Protein AF-E9HW90-F1 (afdb_monomer)

Organism: Daphnia pulex (NCBI:txid6669)

pLDDT: mean 83.46, std 19.5, range [38.09, 98.19]

Structure (mmCIF, N/CA/C/O backbone):
data_AF-E9HW90-F1
#
_entry.id   AF-E9HW90-F1
#
loop_
_atom_site.group_PDB
_atom_site.id
_atom_site.type_symbol
_atom_site.label_atom_id
_atom_site.label_alt_id
_atom_site.label_comp_id
_atom_site.label_asym_id
_atom_site.label_entity_id
_atom_site.label_seq_id
_atom_site.pdbx_PDB_ins_code
_atom_site.Cartn_x
_atom_site.Cartn_y
_atom_site.Cartn_z
_atom_site.occupancy
_atom_site.B_iso_or_equiv
_atom_site.auth_seq_id
_atom_site.auth_comp_id
_atom_site.auth_asym_id
_atom_site.auth_atom_id
_atom_site.pdbx_PDB_model_num
ATOM 1 N N . MET A 1 1 ? -79.946 -4.216 -21.971 1.00 40.22 1 MET A N 1
ATOM 2 C CA . MET A 1 1 ? -79.114 -5.153 -22.753 1.00 40.22 1 MET A CA 1
ATOM 3 C C . MET A 1 1 ? -77.669 -4.888 -22.388 1.00 40.22 1 MET A C 1
ATOM 5 O O . MET A 1 1 ? -77.290 -3.729 -22.308 1.00 40.22 1 MET A O 1
ATOM 9 N N . ALA A 1 2 ? -76.937 -5.941 -22.036 1.00 45.62 2 ALA A N 1
ATOM 10 C CA . ALA A 1 2 ? -75.602 -5.866 -21.460 1.00 45.62 2 ALA A CA 1
ATOM 11 C C . ALA A 1 2 ? -74.568 -5.352 -22.473 1.00 45.62 2 ALA A C 1
ATOM 13 O O . ALA A 1 2 ? -74.382 -5.968 -23.520 1.00 45.62 2 ALA A O 1
ATOM 14 N N . THR A 1 3 ? -73.860 -4.273 -22.138 1.00 44.97 3 THR A N 1
ATOM 15 C CA . THR A 1 3 ? -72.583 -3.924 -22.768 1.00 44.97 3 THR A CA 1
ATOM 16 C C . THR A 1 3 ? -71.461 -4.312 -21.817 1.00 44.97 3 THR A C 1
ATOM 18 O O . THR A 1 3 ? -71.304 -3.765 -20.728 1.00 44.97 3 THR A O 1
ATOM 21 N N . ARG A 1 4 ? -70.751 -5.348 -22.244 1.00 48.53 4 ARG A N 1
ATOM 22 C CA . ARG A 1 4 ? -69.616 -6.012 -21.617 1.00 48.53 4 ARG A CA 1
ATOM 23 C C . ARG A 1 4 ? -68.376 -5.155 -21.896 1.00 48.53 4 ARG A C 1
ATOM 25 O O . ARG A 1 4 ? -67.938 -5.119 -23.039 1.00 48.53 4 ARG A O 1
ATOM 32 N N . PHE A 1 5 ? -67.846 -4.461 -20.893 1.00 48.28 5 PHE A N 1
ATOM 33 C CA . PHE A 1 5 ? -66.501 -3.884 -20.974 1.00 48.28 5 PHE A CA 1
ATOM 34 C C . PHE A 1 5 ? -65.511 -4.913 -20.412 1.00 48.28 5 PHE A C 1
ATOM 36 O O . PHE A 1 5 ? -65.728 -5.389 -19.294 1.00 48.28 5 PHE A O 1
ATOM 43 N N . PRO A 1 6 ? -64.493 -5.338 -21.177 1.00 51.53 6 PRO A N 1
ATOM 44 C CA . PRO A 1 6 ? -63.455 -6.212 -20.654 1.00 51.53 6 PRO A CA 1
ATOM 45 C C . PRO A 1 6 ? -62.558 -5.415 -19.698 1.00 51.53 6 PRO A C 1
ATOM 47 O O . PRO A 1 6 ? -62.218 -4.270 -19.984 1.00 51.53 6 PRO A O 1
ATOM 50 N N . LEU A 1 7 ? -62.203 -6.022 -18.559 1.00 46.31 7 LEU A N 1
ATOM 51 C CA . LEU A 1 7 ? -61.065 -5.578 -17.757 1.00 46.31 7 LEU A CA 1
ATOM 52 C C . LEU A 1 7 ? -59.825 -5.690 -18.648 1.00 46.31 7 LEU A C 1
ATOM 54 O O . LEU A 1 7 ? -59.363 -6.800 -18.912 1.00 46.31 7 LEU A O 1
ATOM 58 N N . GLU A 1 8 ? -59.316 -4.560 -19.125 1.00 49.09 8 GLU A N 1
ATOM 59 C CA . GLU A 1 8 ? -57.940 -4.495 -19.596 1.00 49.09 8 GLU A CA 1
ATOM 60 C C . GLU A 1 8 ? -57.050 -4.739 -18.380 1.00 49.09 8 GLU A C 1
ATOM 62 O O . GLU A 1 8 ? -57.109 -4.028 -17.374 1.00 49.09 8 GLU A O 1
ATOM 67 N N . MET A 1 9 ? -56.313 -5.845 -18.448 1.00 43.44 9 MET A N 1
ATOM 68 C CA . MET A 1 9 ? -55.229 -6.140 -17.535 1.00 43.44 9 MET A CA 1
ATOM 69 C C . MET A 1 9 ? -54.223 -5.007 -17.700 1.00 43.44 9 MET A C 1
ATOM 71 O O . MET A 1 9 ? -53.669 -4.833 -18.782 1.00 43.44 9 MET A O 1
ATOM 75 N N . ILE A 1 10 ? -54.032 -4.214 -16.649 1.00 47.38 10 ILE A N 1
ATOM 76 C CA . ILE A 1 10 ? -52.838 -3.388 -16.530 1.00 47.38 10 ILE A CA 1
ATOM 77 C C . ILE A 1 10 ? -51.709 -4.407 -16.390 1.00 47.38 10 ILE A C 1
ATOM 79 O O . ILE A 1 10 ? -51.533 -5.000 -15.326 1.00 47.38 10 ILE A O 1
ATOM 83 N N . GLU A 1 11 ? -51.050 -4.715 -17.505 1.00 48.12 11 GLU A N 1
ATOM 84 C CA . GLU A 1 11 ? -49.712 -5.287 -17.484 1.00 48.12 11 GLU A CA 1
ATOM 85 C C . GLU A 1 11 ? -48.845 -4.239 -16.790 1.00 48.12 11 GLU A C 1
ATOM 87 O O . GLU A 1 11 ? -48.476 -3.218 -17.364 1.00 48.12 11 GLU A O 1
ATOM 92 N N . GLU A 1 12 ? -48.653 -4.441 -15.490 1.00 53.06 12 GLU A N 1
ATOM 93 C CA . GLU A 1 12 ? -47.614 -3.795 -14.708 1.00 53.06 12 GLU A CA 1
ATOM 94 C C . GLU A 1 12 ? -46.299 -4.306 -15.311 1.00 53.06 12 GLU A C 1
ATOM 96 O O . GLU A 1 12 ? -45.823 -5.394 -14.979 1.00 53.06 12 GLU A O 1
ATOM 101 N N . GLU A 1 13 ? -45.798 -3.586 -16.322 1.00 55.47 13 GLU A N 1
ATOM 102 C CA . GLU A 1 13 ? -44.417 -3.721 -16.771 1.00 55.47 13 GLU A CA 1
ATOM 103 C C . GLU A 1 13 ? -43.550 -3.643 -15.510 1.00 55.47 13 GLU A C 1
ATOM 105 O O . GLU A 1 13 ? -43.701 -2.690 -14.738 1.00 55.47 13 GLU A O 1
ATOM 110 N N . PRO A 1 14 ? -42.694 -4.640 -15.231 1.00 49.34 14 PRO A N 1
ATOM 111 C CA . PRO A 1 14 ? -41.732 -4.475 -14.163 1.00 49.34 14 PRO A CA 1
ATOM 112 C C . PRO A 1 14 ? -40.878 -3.267 -14.546 1.00 49.34 14 PRO A C 1
ATOM 114 O O . PRO A 1 14 ? -40.243 -3.287 -15.598 1.00 49.34 14 PRO A O 1
ATOM 117 N N . GLU A 1 15 ? -40.902 -2.214 -13.724 1.00 52.66 15 GLU A N 1
ATOM 118 C CA . GLU A 1 15 ? -39.871 -1.180 -13.757 1.00 52.66 15 GLU A CA 1
ATOM 119 C C . GLU A 1 15 ? -38.540 -1.928 -13.669 1.00 52.66 15 GLU A C 1
ATOM 121 O O . GLU A 1 15 ? -38.190 -2.491 -12.629 1.00 52.66 15 GLU A O 1
ATOM 126 N N . GLU A 1 16 ? -37.856 -2.043 -14.807 1.00 49.72 16 GLU A N 1
ATOM 127 C CA . GLU A 1 16 ? -36.477 -2.482 -14.857 1.00 49.72 16 GLU A CA 1
ATOM 128 C C . GLU A 1 16 ? -35.719 -1.466 -14.003 1.00 49.72 16 GLU A C 1
ATOM 130 O O . GLU A 1 16 ? -35.494 -0.332 -14.423 1.00 49.72 16 GLU A O 1
ATOM 135 N N . GLU A 1 17 ? -35.417 -1.837 -12.756 1.00 51.38 17 GLU A N 1
ATOM 136 C CA . GLU A 1 17 ? -34.398 -1.168 -11.960 1.00 51.38 17 GLU A CA 1
ATOM 137 C C . GLU A 1 17 ? -33.127 -1.194 -12.818 1.00 51.38 17 GLU A C 1
ATOM 139 O O . GLU A 1 17 ? -32.424 -2.206 -12.873 1.00 51.38 17 GLU A O 1
ATOM 144 N N . GLU A 1 18 ? -32.879 -0.106 -13.556 1.00 48.72 18 GLU A N 1
ATOM 145 C CA . GLU A 1 18 ? -31.586 0.201 -14.150 1.00 48.72 18 GLU A CA 1
ATOM 146 C C . GLU A 1 18 ? -30.579 0.120 -13.003 1.00 48.72 18 GLU A C 1
ATOM 148 O O . GLU A 1 18 ? -30.460 1.022 -12.172 1.00 48.72 18 GLU A O 1
ATOM 153 N N . LEU A 1 19 ? -29.894 -1.018 -12.912 1.00 50.44 19 LEU A N 1
ATOM 154 C CA . LEU A 1 19 ? -28.666 -1.143 -12.153 1.00 50.44 19 LEU A CA 1
ATOM 155 C C . LEU A 1 19 ? -27.718 -0.102 -12.751 1.00 50.44 19 LEU A C 1
ATOM 157 O O . LEU A 1 19 ? -27.145 -0.346 -13.810 1.00 50.44 19 LEU A O 1
ATOM 161 N N . GLU A 1 20 ? -27.609 1.065 -12.108 1.00 54.31 20 GLU A N 1
ATOM 162 C CA . GLU A 1 20 ? -26.537 2.031 -12.345 1.00 54.31 20 GLU A CA 1
ATOM 163 C C . GLU A 1 20 ? -25.223 1.245 -12.254 1.00 54.31 20 GLU A C 1
ATOM 165 O O . GLU A 1 20 ? -24.757 0.890 -11.170 1.00 54.31 20 GLU A O 1
ATOM 170 N N . GLU A 1 21 ? -24.662 0.874 -13.406 1.00 55.34 21 GLU A N 1
ATOM 171 C CA . GLU A 1 21 ? -23.307 0.353 -13.473 1.00 55.34 21 GLU A CA 1
ATOM 172 C C . GLU A 1 21 ? -22.412 1.471 -12.935 1.00 55.34 21 GLU A C 1
ATOM 174 O O . GLU A 1 21 ? -22.313 2.524 -13.564 1.00 55.34 21 GLU A O 1
ATOM 179 N N . ASP A 1 22 ? -21.826 1.275 -11.746 1.00 67.69 22 ASP A N 1
ATOM 180 C CA . ASP A 1 22 ? -20.910 2.229 -11.113 1.00 67.69 22 ASP A CA 1
ATOM 181 C C . ASP A 1 22 ? -19.813 2.615 -12.123 1.00 67.69 22 ASP A C 1
ATOM 183 O O . ASP A 1 22 ? -18.850 1.869 -12.340 1.00 67.69 22 ASP A O 1
ATOM 187 N N . GLU A 1 23 ? -19.970 3.771 -12.773 1.00 72.94 23 GLU A N 1
ATOM 188 C CA . GLU A 1 23 ? -19.007 4.261 -13.751 1.00 72.94 23 GLU A CA 1
ATOM 189 C C . GLU A 1 23 ? -17.654 4.420 -13.038 1.00 72.94 23 GLU A C 1
ATOM 191 O O . GLU A 1 23 ? -17.582 5.054 -11.975 1.00 72.94 23 GLU A O 1
ATOM 196 N N . PRO A 1 24 ? -16.565 3.828 -13.566 1.00 72.62 24 PRO A N 1
ATOM 197 C CA . PRO A 1 24 ? -15.292 3.826 -12.869 1.00 72.62 24 PRO A CA 1
ATOM 198 C C . PRO A 1 24 ? -14.816 5.261 -12.665 1.00 72.62 24 PRO A C 1
ATOM 200 O O . PRO A 1 24 ? -14.690 6.034 -13.618 1.00 72.62 24 PRO A O 1
ATOM 203 N N . GLU A 1 25 ? -14.526 5.621 -11.413 1.00 81.31 25 GLU A N 1
ATOM 204 C CA . GLU A 1 25 ? -14.091 6.975 -11.083 1.00 81.31 25 GLU A CA 1
ATOM 205 C C . GLU A 1 25 ? -12.862 7.352 -11.928 1.00 81.31 25 GLU A C 1
ATOM 207 O O . GLU A 1 25 ? -11.975 6.531 -12.132 1.00 81.31 25 GLU A O 1
ATOM 212 N N . GLU A 1 26 ? -12.745 8.604 -12.379 1.00 84.94 26 GLU A N 1
ATOM 213 C CA . GLU A 1 26 ? -11.694 9.050 -13.320 1.00 84.94 26 GLU A CA 1
ATOM 214 C C . GLU A 1 26 ? -10.263 8.610 -12.933 1.00 84.94 26 GLU A C 1
ATOM 216 O O . GLU A 1 26 ? -9.437 8.264 -13.783 1.00 84.94 26 GLU A O 1
ATOM 221 N N . TRP A 1 27 ? -9.956 8.565 -11.631 1.00 89.31 27 TRP A N 1
ATOM 222 C CA . TRP A 1 27 ? -8.647 8.125 -11.141 1.00 89.31 27 TRP A CA 1
ATOM 223 C C . TRP A 1 27 ? -8.363 6.637 -11.410 1.00 89.31 27 TRP A C 1
ATOM 225 O O . TRP A 1 27 ? -7.197 6.244 -11.398 1.00 89.31 27 TRP A O 1
ATOM 235 N N . GLN A 1 28 ? -9.397 5.824 -11.645 1.00 88.56 28 GLN A N 1
ATOM 236 C CA . GLN A 1 28 ? -9.337 4.394 -11.947 1.00 88.56 28 GLN A CA 1
ATOM 237 C C . GLN A 1 28 ? -9.004 4.103 -13.416 1.00 88.56 28 GLN A C 1
ATOM 239 O O . GLN A 1 28 ? -8.499 3.024 -13.735 1.00 88.56 28 GLN A O 1
ATOM 244 N N . THR A 1 29 ? -9.202 5.051 -14.325 1.00 90.88 29 THR A N 1
ATOM 245 C CA . THR A 1 29 ? -8.949 4.850 -15.762 1.00 90.88 29 THR A CA 1
ATOM 246 C C . THR A 1 29 ? -7.806 5.719 -16.271 1.00 90.88 29 THR A C 1
ATOM 248 O O 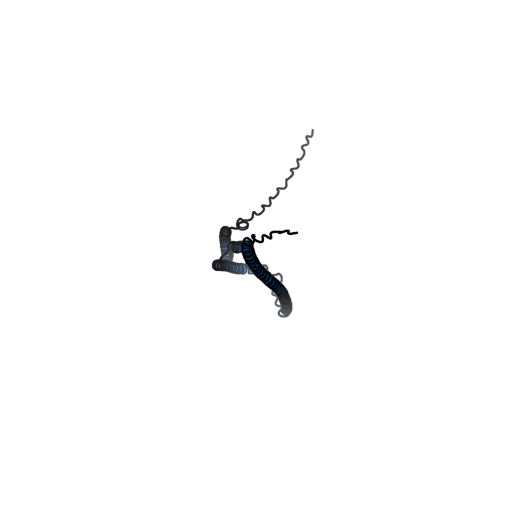. THR A 1 29 ? -7.077 5.314 -17.176 1.00 90.88 29 THR A O 1
ATOM 251 N N . THR A 1 30 ? -7.560 6.867 -15.637 1.00 91.38 30 THR A N 1
ATOM 252 C CA . THR A 1 30 ? -6.472 7.767 -16.024 1.00 91.38 30 THR A CA 1
ATOM 253 C C . THR A 1 30 ? -5.081 7.176 -15.767 1.00 91.38 30 THR A C 1
ATOM 255 O O . THR A 1 30 ? -4.833 6.502 -14.759 1.00 91.38 30 THR A O 1
ATOM 258 N N . ALA A 1 31 ? -4.151 7.469 -16.678 1.00 92.62 31 ALA A N 1
ATOM 259 C CA . ALA A 1 31 ? -2.724 7.183 -16.531 1.00 92.62 31 ALA A CA 1
ATOM 260 C C . ALA A 1 31 ? -1.930 8.390 -15.993 1.00 92.62 31 ALA A C 1
ATOM 262 O O . ALA A 1 31 ? -0.731 8.258 -15.755 1.00 92.62 31 ALA A O 1
ATOM 263 N N . ASP A 1 32 ? -2.569 9.554 -15.810 1.00 94.88 32 ASP A N 1
ATOM 264 C CA . ASP A 1 32 ? -1.913 10.774 -15.331 1.00 94.88 32 ASP A CA 1
ATOM 265 C C . ASP A 1 32 ? -1.720 10.747 -13.797 1.00 94.88 32 ASP A C 1
ATOM 267 O O . ASP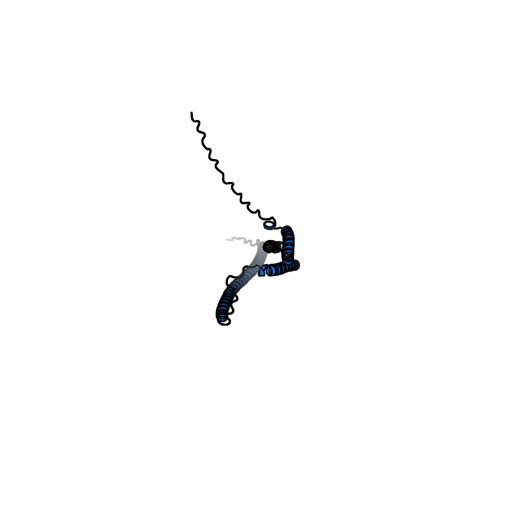 A 1 32 ? -2.698 10.826 -13.040 1.00 94.88 32 ASP A O 1
ATOM 271 N N . PRO A 1 33 ? -0.467 10.706 -13.296 1.00 94.69 33 PRO A N 1
ATOM 272 C CA . PRO A 1 33 ? -0.192 10.721 -11.863 1.00 94.69 33 PRO A CA 1
ATOM 273 C C . PRO A 1 33 ? -0.679 11.992 -11.153 1.00 94.69 33 PRO A C 1
ATOM 275 O O . PRO A 1 33 ? -0.941 11.948 -9.948 1.00 94.69 33 PRO A O 1
ATOM 278 N N . ALA A 1 34 ? -0.804 13.127 -11.853 1.00 94.44 34 ALA A N 1
ATOM 279 C CA . ALA A 1 34 ? -1.266 14.381 -11.261 1.00 94.44 34 ALA A CA 1
ATOM 280 C C . ALA A 1 34 ? -2.747 14.306 -10.859 1.00 94.44 34 ALA A C 1
ATOM 282 O O . ALA A 1 34 ? -3.096 14.702 -9.741 1.00 94.44 34 ALA A O 1
ATOM 283 N N . VAL A 1 35 ? -3.593 13.727 -11.718 1.00 95.12 35 VAL A N 1
ATOM 284 C CA . VAL A 1 35 ? -5.021 13.489 -11.441 1.00 95.12 35 VAL A CA 1
ATOM 285 C C . VAL A 1 35 ? -5.180 12.555 -10.240 1.00 95.12 35 VAL A C 1
ATOM 287 O O . VAL A 1 35 ? -5.899 12.869 -9.286 1.00 95.12 35 VAL A O 1
ATOM 290 N N . ILE A 1 36 ? -4.422 11.456 -10.213 1.00 96.62 36 ILE A N 1
ATOM 291 C CA . ILE A 1 36 ? -4.454 10.488 -9.106 1.00 96.62 36 ILE A CA 1
ATOM 292 C C . ILE A 1 36 ? -3.986 11.147 -7.802 1.00 96.62 36 ILE A C 1
ATOM 294 O O . ILE A 1 36 ? -4.617 10.983 -6.755 1.00 96.62 36 ILE A O 1
ATOM 298 N N . LYS A 1 37 ? -2.923 11.962 -7.843 1.00 95.75 37 LYS A N 1
ATOM 299 C CA . LYS A 1 37 ? -2.442 12.714 -6.673 1.00 95.75 37 LYS A CA 1
ATOM 300 C C . LYS A 1 37 ? -3.491 13.691 -6.153 1.00 95.75 37 LYS A C 1
ATOM 302 O O . LYS A 1 37 ? -3.665 13.797 -4.937 1.00 95.75 37 LYS A O 1
ATOM 307 N N . HIS A 1 38 ? -4.194 14.390 -7.042 1.00 96.50 38 HIS A N 1
ATOM 308 C CA . HIS A 1 38 ? -5.265 15.307 -6.664 1.00 96.50 38 HIS A CA 1
ATOM 309 C C . HIS A 1 38 ? -6.411 14.565 -5.964 1.00 96.50 38 HIS A C 1
ATOM 311 O O . HIS A 1 38 ? -6.798 14.936 -4.850 1.00 96.50 38 HIS A O 1
ATOM 317 N N . ARG A 1 39 ? -6.874 13.450 -6.543 1.00 96.31 39 ARG A N 1
ATOM 318 C CA . ARG A 1 39 ? -7.881 12.579 -5.920 1.00 96.31 39 ARG A CA 1
ATOM 319 C C . ARG A 1 39 ? -7.421 12.081 -4.550 1.00 96.31 39 ARG A C 1
ATOM 321 O O . ARG A 1 39 ? -8.165 12.196 -3.578 1.00 96.31 39 ARG A O 1
ATOM 328 N N . ARG A 1 40 ? -6.173 11.613 -4.438 1.00 97.19 40 ARG A N 1
ATOM 329 C CA . ARG A 1 40 ? -5.562 11.158 -3.178 1.00 97.19 40 ARG A CA 1
ATOM 330 C C . ARG A 1 40 ? -5.622 12.233 -2.095 1.00 97.19 40 ARG A C 1
ATOM 332 O O . ARG A 1 40 ? -5.938 11.940 -0.945 1.00 97.19 40 ARG A O 1
ATOM 339 N N . ILE A 1 41 ? -5.324 13.485 -2.446 1.00 96.56 41 ILE A N 1
ATOM 340 C CA . ILE A 1 41 ? -5.391 14.620 -1.516 1.00 96.56 41 ILE A CA 1
ATOM 341 C C . ILE A 1 41 ? -6.837 14.873 -1.066 1.00 96.56 41 ILE A C 1
ATOM 343 O O . ILE A 1 41 ? -7.063 15.089 0.128 1.00 96.56 41 ILE A O 1
ATOM 347 N N . SER A 1 42 ? -7.803 14.803 -1.986 1.00 96.88 42 SER A N 1
ATOM 348 C CA . SER A 1 42 ? -9.231 14.952 -1.678 1.00 96.88 42 SER A CA 1
ATOM 349 C C . SER A 1 42 ? -9.722 13.870 -0.709 1.00 96.88 42 SER A C 1
ATOM 351 O O . SER A 1 42 ? -10.222 14.189 0.374 1.00 96.88 42 SER A O 1
ATOM 353 N N . VAL A 1 43 ? -9.460 12.595 -1.014 1.00 96.56 43 VAL A N 1
ATOM 354 C CA . VAL A 1 43 ? -9.836 11.462 -0.151 1.00 96.56 43 VAL A CA 1
ATOM 355 C C . VAL A 1 43 ? -9.131 11.540 1.204 1.00 96.56 43 VAL A C 1
ATOM 357 O O . VAL A 1 43 ? -9.760 11.351 2.241 1.00 96.56 43 VAL A O 1
ATOM 360 N N . LYS A 1 44 ? -7.850 11.930 1.246 1.00 97.75 44 LYS A N 1
ATOM 361 C CA . LYS A 1 44 ? -7.131 12.156 2.510 1.00 97.75 44 LYS A CA 1
ATOM 362 C C . LYS A 1 44 ? -7.762 13.269 3.347 1.00 97.75 44 LYS A C 1
ATOM 364 O O . LYS A 1 44 ? -7.761 13.183 4.577 1.00 97.75 44 LYS A O 1
ATOM 369 N N . SER A 1 45 ? -8.284 14.318 2.715 1.00 97.62 45 SER A N 1
ATOM 370 C CA . SER A 1 45 ? -9.016 15.388 3.400 1.00 97.62 45 SER A CA 1
ATOM 371 C C . SER A 1 45 ? -10.322 14.867 4.005 1.00 97.62 45 SER A C 1
ATOM 373 O O . SER A 1 45 ? -10.555 15.092 5.193 1.00 97.62 45 SER A O 1
ATOM 375 N N . ALA A 1 46 ? -11.121 14.114 3.239 1.00 96.94 46 ALA A N 1
ATOM 376 C CA . ALA A 1 46 ? -12.341 13.463 3.728 1.00 96.94 46 ALA A CA 1
ATOM 377 C C . ALA A 1 46 ? -12.043 12.524 4.908 1.00 96.94 46 ALA A C 1
ATOM 379 O O . ALA A 1 46 ? -12.549 12.744 6.007 1.00 96.94 46 ALA A O 1
ATOM 380 N N . HIS A 1 47 ? -11.080 11.616 4.731 1.00 98.19 47 HIS A N 1
ATOM 381 C CA . HIS A 1 47 ? -10.608 10.707 5.771 1.00 98.19 47 HIS A CA 1
ATOM 382 C C . HIS A 1 47 ? -10.182 11.440 7.050 1.00 98.19 47 HIS A C 1
ATOM 384 O O . HIS A 1 47 ? -10.551 11.057 8.158 1.00 98.19 47 HIS A O 1
ATOM 390 N N . THR A 1 48 ? -9.437 12.543 6.918 1.00 98.06 48 THR A N 1
ATOM 391 C CA . THR A 1 48 ? -9.005 13.347 8.073 1.00 98.06 48 THR A CA 1
ATOM 392 C C . THR A 1 48 ? -10.197 13.976 8.805 1.00 98.06 48 THR A C 1
ATOM 394 O O . THR A 1 48 ? -10.195 14.036 10.037 1.00 98.06 48 THR A O 1
ATOM 397 N N . LYS A 1 49 ? -11.219 14.447 8.077 1.00 98.06 49 LYS A N 1
ATOM 398 C CA . LYS A 1 49 ? -12.443 15.004 8.675 1.00 98.06 49 LYS A CA 1
ATOM 399 C C . LYS A 1 49 ? -13.209 13.931 9.446 1.00 98.06 49 LYS A C 1
ATOM 401 O O . LYS A 1 49 ? -13.495 14.149 10.623 1.00 98.06 49 LYS A O 1
ATOM 406 N N . SER A 1 50 ? -13.451 12.773 8.833 1.00 97.69 50 SER A N 1
ATOM 407 C CA . SER A 1 50 ? -14.127 11.638 9.471 1.00 97.69 50 SER A CA 1
ATOM 408 C C . SER A 1 50 ? -13.367 11.153 10.703 1.00 97.69 50 SER A C 1
ATOM 410 O O . SER A 1 50 ? -13.962 10.966 11.763 1.00 97.69 50 SER A O 1
ATOM 412 N N . LEU A 1 51 ? -12.034 11.051 10.615 1.00 97.81 51 LEU A N 1
ATOM 413 C CA . LEU A 1 51 ? -11.160 10.679 11.730 1.00 97.81 51 LEU A CA 1
ATOM 414 C C . LEU A 1 51 ? -11.330 11.632 12.917 1.00 97.81 51 LEU A C 1
ATOM 416 O O . LEU A 1 51 ? -11.560 11.191 14.046 1.00 97.81 51 LEU A O 1
ATOM 420 N N . ASN A 1 52 ? -11.271 12.941 12.671 1.00 97.81 52 ASN A N 1
ATOM 421 C CA . ASN A 1 52 ? -11.491 13.942 13.714 1.00 97.81 52 ASN A CA 1
ATOM 422 C C . ASN A 1 52 ? -12.911 13.864 14.289 1.00 97.81 52 ASN A C 1
ATOM 424 O O . ASN A 1 52 ? -13.080 13.980 15.503 1.00 97.81 52 ASN A O 1
ATOM 428 N N . GLN A 1 53 ? -13.914 13.620 13.447 1.00 98.00 53 GLN A N 1
ATOM 429 C CA . GLN A 1 53 ? -15.301 13.472 13.875 1.00 98.00 53 GLN A CA 1
ATOM 430 C C . GLN A 1 53 ? -15.486 12.274 14.816 1.00 98.00 53 GLN A C 1
ATOM 432 O O . GLN A 1 53 ? -16.098 12.437 15.869 1.00 98.00 53 GLN A O 1
ATOM 437 N N . ALA A 1 54 ? -14.909 11.104 14.519 1.00 97.69 54 ALA A N 1
ATOM 438 C CA . ALA A 1 54 ? -14.981 9.950 15.425 1.00 97.69 54 ALA A CA 1
ATOM 439 C C . ALA A 1 54 ? -14.262 10.184 16.750 1.00 97.69 54 ALA A C 1
ATOM 441 O O . ALA A 1 54 ? -14.761 9.780 17.801 1.00 97.69 54 ALA A O 1
ATOM 442 N N . LEU A 1 55 ? -13.099 10.841 16.719 1.00 97.75 55 LEU A N 1
ATOM 443 C CA . LEU A 1 55 ? -12.365 11.170 17.939 1.00 97.75 55 LEU A CA 1
ATOM 444 C C . LEU A 1 55 ? -13.142 12.151 18.820 1.00 97.75 55 LEU A C 1
ATOM 446 O O . LEU A 1 55 ? -13.151 11.993 20.040 1.00 97.75 55 LEU A O 1
ATOM 450 N N . LEU A 1 56 ? -13.801 13.146 18.224 1.00 97.75 56 LEU A N 1
ATOM 451 C CA . LEU A 1 56 ? -14.662 14.077 18.951 1.00 97.75 56 LEU A CA 1
ATOM 452 C C . LEU A 1 56 ? -15.895 13.370 19.521 1.00 97.75 56 LEU A C 1
ATOM 454 O O . LEU A 1 56 ? -16.144 13.507 20.715 1.00 97.75 56 LEU A O 1
ATOM 458 N N . ALA A 1 57 ? -16.591 12.557 18.720 1.00 97.00 57 ALA A N 1
ATOM 459 C CA . ALA A 1 57 ? -17.746 11.771 19.161 1.00 97.00 57 ALA A CA 1
ATOM 460 C C . ALA A 1 57 ? -17.395 10.850 20.342 1.00 97.00 57 ALA A C 1
ATOM 462 O O . ALA A 1 57 ? -18.089 10.819 21.356 1.00 97.00 57 ALA A O 1
ATOM 463 N N . THR A 1 58 ? -16.242 10.181 20.251 1.00 96.75 58 THR A N 1
ATOM 464 C CA . THR A 1 58 ? -15.697 9.326 21.312 1.00 96.75 58 THR A CA 1
ATOM 465 C C . THR A 1 58 ? -15.417 10.108 22.600 1.00 96.75 58 THR A C 1
ATOM 467 O O . THR A 1 58 ? -15.738 9.647 23.692 1.00 96.75 58 THR A O 1
ATOM 470 N N . ARG A 1 59 ? -14.816 11.301 22.501 1.00 96.38 59 ARG A N 1
ATOM 471 C CA . ARG A 1 59 ? -14.499 12.146 23.669 1.00 96.38 59 ARG A CA 1
ATOM 472 C C . ARG A 1 59 ? -15.737 12.768 24.304 1.00 96.38 59 ARG A C 1
ATOM 474 O O . ARG A 1 59 ? -15.763 12.936 25.517 1.00 96.38 59 ARG A O 1
ATOM 481 N N . ALA A 1 60 ? -16.729 13.112 23.490 1.00 96.38 60 ALA A N 1
ATOM 482 C CA . ALA A 1 60 ? -18.009 13.641 23.941 1.00 96.38 60 ALA A CA 1
ATOM 483 C C . ALA A 1 60 ? -18.930 12.552 24.518 1.00 96.38 60 ALA A C 1
ATOM 485 O O . ALA A 1 60 ? -19.942 12.886 25.127 1.00 96.38 60 ALA A O 1
ATOM 486 N N . GLY A 1 61 ? -18.579 11.270 24.356 1.00 94.38 61 GLY A N 1
ATOM 487 C CA . GLY A 1 61 ? -19.410 10.156 24.801 1.00 94.38 61 GLY A CA 1
ATOM 488 C C . GLY A 1 61 ? -20.742 10.091 24.057 1.00 94.38 61 GLY A C 1
ATOM 489 O O . GLY A 1 61 ? -21.760 9.795 24.673 1.00 94.38 61 GLY A O 1
ATOM 490 N N . GLU A 1 62 ? -20.737 10.412 22.759 1.00 96.00 62 GLU A N 1
ATOM 491 C CA . GLU A 1 62 ? -21.932 10.360 21.911 1.00 96.00 62 GLU A CA 1
ATOM 492 C C . GLU A 1 62 ? -22.498 8.938 21.772 1.00 96.00 62 GLU A C 1
ATOM 494 O O . GLU A 1 62 ? -21.935 7.978 22.279 1.00 96.00 62 GLU A O 1
ATOM 499 N N . ASP A 1 63 ? -23.619 8.799 21.068 1.00 95.31 63 ASP A N 1
ATOM 500 C CA . ASP A 1 63 ? -24.269 7.515 20.825 1.00 95.31 63 ASP A CA 1
ATOM 501 C C . ASP A 1 63 ? -23.327 6.432 20.246 1.00 95.31 63 ASP A C 1
ATOM 503 O O . ASP A 1 63 ? -22.508 6.676 19.352 1.00 95.31 63 ASP A O 1
ATOM 507 N N . VAL A 1 64 ? -23.477 5.202 20.749 1.00 95.94 64 VAL A N 1
ATOM 508 C CA . VAL A 1 64 ? -22.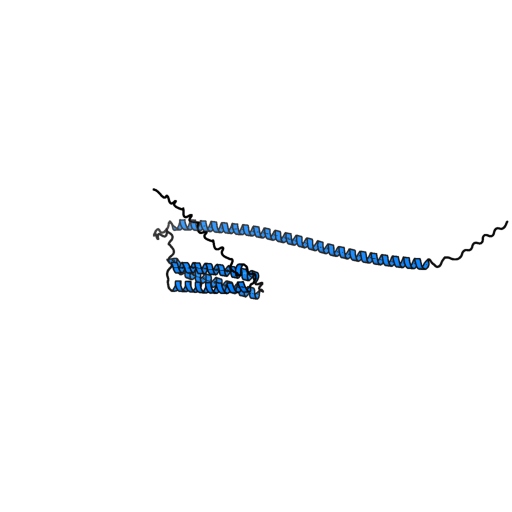615 4.062 20.403 1.00 95.94 64 VAL A CA 1
ATOM 509 C C . VAL A 1 64 ? -22.756 3.677 18.931 1.00 95.94 64 VAL A C 1
ATOM 511 O O . VAL A 1 64 ? -21.749 3.371 18.288 1.00 95.94 64 VAL A O 1
ATOM 514 N N . GLU A 1 65 ? -23.969 3.709 18.374 1.00 95.94 65 GLU A N 1
ATOM 515 C CA . GLU A 1 65 ? -24.199 3.383 16.963 1.00 95.94 65 GLU A CA 1
ATOM 516 C C . GLU A 1 65 ? -23.611 4.459 16.051 1.00 95.94 65 GLU A C 1
ATOM 518 O O . GLU A 1 65 ? -22.966 4.138 15.050 1.00 95.94 65 GLU A O 1
ATOM 523 N N . LYS A 1 66 ? -23.692 5.734 16.450 1.00 96.38 66 LYS A N 1
ATOM 524 C CA . LYS A 1 66 ? -22.990 6.824 15.756 1.00 96.38 66 LYS A CA 1
ATOM 525 C C . LYS A 1 66 ? -21.475 6.602 15.726 1.00 96.38 66 LYS A C 1
ATOM 527 O O . LYS A 1 66 ? -20.854 6.745 14.672 1.00 96.38 66 LYS A O 1
ATOM 532 N N . VAL A 1 67 ? -20.862 6.215 16.847 1.00 97.50 67 VAL A N 1
ATOM 533 C CA . VAL A 1 67 ? -19.415 5.936 16.899 1.00 97.50 67 VAL A CA 1
ATOM 534 C C . VAL A 1 67 ? -19.044 4.697 16.068 1.00 97.50 67 VAL A C 1
ATOM 536 O O . VAL A 1 67 ? -18.010 4.704 15.395 1.00 97.50 67 VAL A O 1
ATOM 539 N N . LYS A 1 68 ? -19.888 3.655 16.038 1.00 97.06 68 LYS A N 1
ATOM 540 C CA . LYS A 1 68 ? -19.708 2.488 15.151 1.00 97.06 68 LYS A CA 1
ATOM 541 C C . LYS A 1 68 ? -19.778 2.873 13.673 1.00 97.06 68 LYS A C 1
ATOM 543 O O . LYS A 1 68 ? -18.926 2.432 12.901 1.00 97.06 68 LYS A O 1
ATOM 548 N N . LEU A 1 69 ? -20.736 3.715 13.290 1.00 97.44 69 LEU A N 1
ATOM 549 C CA . LEU A 1 69 ? -20.868 4.209 11.920 1.00 97.44 69 LEU A CA 1
ATOM 550 C C . LEU A 1 69 ? -19.629 5.009 11.504 1.00 97.44 69 LEU A C 1
ATOM 552 O O . LEU A 1 69 ? -19.047 4.750 10.453 1.00 97.44 69 LEU A O 1
ATOM 556 N N . LEU A 1 70 ? -19.164 5.924 12.360 1.00 97.81 70 LEU A N 1
ATOM 557 C CA . LEU A 1 70 ? -17.952 6.700 12.097 1.00 97.81 70 LEU A CA 1
ATOM 558 C C . LEU A 1 70 ? -16.711 5.804 11.982 1.00 97.81 70 LEU A C 1
ATOM 560 O O . LEU A 1 70 ? -15.880 6.029 11.105 1.00 97.81 70 LEU A O 1
ATOM 564 N N . ARG A 1 71 ? -16.600 4.746 12.800 1.00 97.94 71 ARG A N 1
ATOM 565 C CA . ARG A 1 71 ? -15.538 3.735 12.660 1.00 97.94 71 ARG A CA 1
ATOM 566 C C . ARG A 1 71 ? -15.564 3.081 11.277 1.00 97.94 71 ARG A C 1
ATOM 568 O O . ARG A 1 71 ? -14.507 2.952 10.667 1.00 97.94 71 ARG A O 1
ATOM 575 N N . ALA A 1 72 ? -16.739 2.684 10.787 1.00 97.75 72 ALA A N 1
ATOM 576 C CA . ALA A 1 72 ? -16.882 2.068 9.467 1.00 97.75 72 ALA A CA 1
ATOM 577 C C . ALA A 1 72 ? -16.496 3.035 8.333 1.00 97.75 72 ALA A C 1
ATOM 579 O O . ALA A 1 72 ? -15.745 2.656 7.436 1.00 97.75 72 ALA A O 1
ATOM 580 N N . ILE A 1 73 ? -16.935 4.297 8.411 1.00 97.19 73 ILE A N 1
ATOM 581 C CA . ILE A 1 73 ? -16.591 5.344 7.434 1.00 97.19 73 ILE A CA 1
ATOM 582 C C . ILE A 1 73 ? -15.075 5.547 7.366 1.00 97.19 73 ILE A C 1
ATOM 584 O O . ILE A 1 73 ? -14.493 5.501 6.287 1.00 97.19 73 ILE A O 1
ATOM 588 N N . ILE A 1 74 ? -14.425 5.712 8.520 1.00 97.38 74 ILE A N 1
ATOM 589 C CA . ILE A 1 74 ? -12.980 5.948 8.596 1.00 97.38 74 ILE A CA 1
ATOM 590 C C . ILE A 1 74 ? -12.184 4.780 8.000 1.00 97.38 74 ILE A C 1
ATOM 592 O O . ILE A 1 74 ? -11.154 5.012 7.370 1.00 97.38 74 ILE A O 1
ATOM 596 N N . VAL A 1 75 ? -12.624 3.534 8.214 1.00 98.00 75 VAL A N 1
ATOM 597 C CA . VAL A 1 75 ? -11.986 2.345 7.622 1.00 98.00 75 VAL A CA 1
ATOM 598 C C . VAL A 1 75 ? -12.123 2.366 6.101 1.00 98.00 75 VAL A C 1
ATOM 600 O O . VAL A 1 75 ? -11.106 2.307 5.416 1.00 98.00 75 VAL A O 1
ATOM 603 N N . ARG A 1 76 ? -13.342 2.558 5.584 1.00 97.19 76 ARG A N 1
ATOM 604 C CA . ARG A 1 76 ? -13.613 2.598 4.140 1.00 97.19 76 ARG A CA 1
ATOM 605 C C . ARG A 1 76 ? -12.822 3.698 3.429 1.00 97.19 76 ARG A C 1
ATOM 607 O O . ARG A 1 76 ? -12.186 3.456 2.411 1.00 97.19 76 ARG A O 1
ATOM 614 N N . GLU A 1 77 ? -12.824 4.913 3.973 1.00 96.75 77 GLU A N 1
ATOM 615 C CA . GLU A 1 77 ? -12.093 6.041 3.381 1.00 96.75 77 GLU A CA 1
ATOM 616 C C . GLU A 1 77 ? -10.574 5.829 3.402 1.00 96.75 77 GLU A C 1
ATOM 618 O O . GLU A 1 77 ? -9.873 6.270 2.491 1.00 96.75 77 GLU A O 1
ATOM 623 N N . TYR A 1 78 ? -10.050 5.152 4.428 1.00 98.00 78 TYR A N 1
ATOM 624 C CA . TYR A 1 78 ? -8.632 4.807 4.494 1.00 98.00 78 TYR A CA 1
ATOM 625 C C . TYR A 1 78 ? -8.247 3.729 3.475 1.00 98.00 78 TYR A C 1
ATOM 627 O O . TYR A 1 78 ? -7.175 3.813 2.878 1.00 98.00 78 TYR A O 1
ATOM 635 N N . GLU A 1 79 ? -9.104 2.733 3.256 1.00 97.06 79 GLU A N 1
ATOM 636 C CA . GLU A 1 79 ? -8.895 1.701 2.235 1.00 97.06 79 GLU A CA 1
ATOM 637 C C . GLU A 1 79 ? -8.866 2.311 0.831 1.00 97.06 79 GLU A C 1
ATOM 639 O O . GLU A 1 79 ? -7.885 2.111 0.114 1.00 97.06 79 GLU A O 1
ATOM 644 N N . ALA A 1 80 ? -9.838 3.166 0.501 1.00 95.38 80 ALA A N 1
ATOM 645 C CA . ALA A 1 80 ? -9.835 3.922 -0.751 1.00 95.38 80 ALA A CA 1
ATOM 646 C C . ALA A 1 80 ? -8.569 4.787 -0.891 1.00 95.38 80 ALA A C 1
ATOM 648 O O . ALA A 1 80 ? -7.923 4.816 -1.938 1.00 95.38 80 ALA A O 1
ATOM 649 N N . LEU A 1 81 ? -8.150 5.465 0.186 1.00 97.50 81 LEU A N 1
ATOM 650 C CA . LEU A 1 81 ? -6.924 6.262 0.177 1.00 97.50 81 LEU A CA 1
ATOM 651 C C . LEU A 1 81 ? -5.676 5.419 -0.120 1.00 97.50 81 LEU A C 1
ATOM 653 O O . LEU A 1 81 ? -4.789 5.882 -0.842 1.00 97.50 81 LEU A O 1
ATOM 657 N N . LYS A 1 82 ? -5.591 4.210 0.447 1.00 96.94 82 LYS A N 1
ATOM 658 C CA . LYS A 1 82 ? -4.484 3.281 0.199 1.00 96.94 82 LYS A CA 1
ATOM 659 C C . LYS A 1 82 ? -4.447 2.839 -1.255 1.00 96.94 82 LYS A C 1
ATOM 661 O O . LYS A 1 82 ? -3.374 2.862 -1.841 1.00 96.94 82 LYS A O 1
ATOM 666 N N . GLU A 1 83 ? -5.589 2.474 -1.822 1.00 96.56 83 GLU A N 1
ATOM 667 C CA . GLU A 1 83 ? -5.684 2.030 -3.213 1.00 96.56 83 GLU A CA 1
ATOM 668 C C . GLU A 1 83 ? -5.217 3.123 -4.184 1.00 96.56 83 GLU A C 1
ATOM 670 O O . GLU A 1 83 ? -4.324 2.901 -5.005 1.00 96.56 83 GLU A O 1
ATOM 675 N N . ILE A 1 84 ? -5.714 4.350 -3.998 1.00 96.69 84 ILE A N 1
ATOM 676 C CA . ILE A 1 84 ? -5.305 5.512 -4.798 1.00 96.69 84 ILE A CA 1
ATOM 677 C C . ILE A 1 84 ? -3.808 5.808 -4.608 1.00 96.69 84 ILE A C 1
ATOM 679 O O . ILE A 1 84 ? -3.112 6.158 -5.563 1.00 96.69 84 ILE A O 1
ATOM 683 N N . HIS A 1 85 ? -3.284 5.687 -3.381 1.00 97.31 85 HIS A N 1
ATOM 684 C CA . HIS A 1 85 ? -1.860 5.895 -3.112 1.00 97.31 85 HIS A CA 1
ATOM 685 C C . HIS A 1 85 ? -0.983 4.841 -3.798 1.00 97.31 85 HIS A C 1
ATOM 687 O O . HIS A 1 85 ? 0.003 5.224 -4.423 1.00 97.31 85 HIS A O 1
ATOM 693 N N . THR A 1 86 ? -1.342 3.557 -3.726 1.00 95.88 86 THR A N 1
ATOM 694 C CA . THR A 1 86 ? -0.617 2.472 -4.403 1.00 95.88 86 THR A CA 1
ATOM 695 C C . THR A 1 86 ? -0.540 2.733 -5.902 1.00 95.88 86 THR A C 1
ATOM 697 O O . THR A 1 86 ? 0.554 2.782 -6.459 1.00 95.88 86 THR A O 1
ATOM 700 N N . ARG A 1 87 ? -1.678 3.038 -6.532 1.00 95.12 87 ARG A N 1
ATOM 701 C CA . ARG A 1 87 ? -1.724 3.362 -7.960 1.00 95.12 87 ARG A CA 1
ATOM 702 C C . ARG A 1 87 ? -0.877 4.589 -8.317 1.00 95.12 87 ARG A C 1
ATOM 704 O O . ARG A 1 87 ? -0.180 4.600 -9.329 1.00 95.12 87 ARG A O 1
ATOM 711 N N . TYR A 1 88 ? -0.906 5.634 -7.486 1.00 96.62 88 TYR A N 1
ATOM 712 C CA . TYR A 1 88 ? -0.038 6.800 -7.674 1.00 96.62 88 TYR A CA 1
ATOM 713 C C . TYR A 1 88 ? 1.445 6.408 -7.645 1.00 96.62 88 TYR A C 1
ATOM 715 O O . TYR A 1 88 ? 2.202 6.872 -8.492 1.00 96.62 88 TYR A O 1
ATOM 723 N N . MET A 1 89 ? 1.861 5.554 -6.703 1.00 95.19 89 MET A N 1
ATOM 724 C CA . MET A 1 89 ? 3.255 5.109 -6.591 1.00 95.19 89 MET A CA 1
ATOM 725 C C . MET A 1 89 ? 3.713 4.316 -7.824 1.00 95.19 89 MET A C 1
ATOM 727 O O . MET A 1 89 ? 4.849 4.487 -8.259 1.00 95.19 89 MET A O 1
ATOM 731 N N . GLU A 1 90 ? 2.830 3.511 -8.419 1.00 93.00 90 GLU A N 1
ATOM 732 C CA . GLU A 1 90 ? 3.110 2.747 -9.643 1.00 93.00 90 GLU A CA 1
ATOM 733 C C . GLU A 1 90 ? 3.299 3.650 -10.873 1.00 93.00 90 GLU A C 1
ATOM 735 O O . GLU A 1 90 ? 4.205 3.430 -11.680 1.00 93.00 90 GLU A O 1
ATOM 740 N N . LEU A 1 91 ? 2.474 4.693 -11.016 1.00 94.12 91 LEU A N 1
ATOM 741 C CA . LEU A 1 91 ? 2.460 5.542 -12.213 1.00 94.12 91 LEU A CA 1
ATOM 742 C C . LEU A 1 91 ? 3.400 6.752 -12.136 1.00 94.12 91 LEU A C 1
ATOM 744 O O . LEU A 1 91 ? 3.886 7.215 -13.168 1.00 94.12 91 LEU A O 1
ATOM 748 N N . ALA A 1 92 ? 3.687 7.272 -10.939 1.00 92.06 92 ALA A N 1
ATOM 749 C CA . ALA A 1 92 ? 4.427 8.524 -10.767 1.00 92.06 92 ALA A CA 1
ATOM 750 C C . ALA A 1 92 ? 5.928 8.439 -11.096 1.00 92.06 92 ALA A C 1
ATOM 752 O O . ALA A 1 92 ? 6.571 9.485 -11.174 1.00 92.06 92 ALA A O 1
ATOM 753 N N . LYS A 1 93 ? 6.488 7.232 -11.295 1.00 90.44 93 LYS A N 1
ATOM 754 C CA . LYS A 1 93 ? 7.910 6.991 -11.636 1.00 90.44 93 LYS A CA 1
ATOM 755 C C . LYS A 1 93 ? 8.869 7.868 -10.816 1.00 90.44 93 LYS A C 1
ATOM 757 O O . LYS A 1 93 ? 9.714 8.579 -11.359 1.00 90.44 93 LYS A O 1
ATOM 762 N N . LEU A 1 94 ? 8.686 7.848 -9.498 1.00 92.19 94 LEU A N 1
ATOM 763 C CA . LEU A 1 94 ? 9.430 8.698 -8.574 1.00 92.19 94 LEU A CA 1
ATOM 764 C C . LEU A 1 94 ? 10.905 8.284 -8.510 1.00 92.19 94 LEU A C 1
ATOM 766 O O . LEU A 1 94 ? 11.238 7.101 -8.592 1.00 92.19 94 LEU A O 1
ATOM 770 N N . ASN A 1 95 ? 11.790 9.264 -8.318 1.00 93.94 95 ASN A N 1
ATOM 771 C CA . ASN A 1 95 ? 13.158 8.981 -7.889 1.00 93.94 95 ASN A CA 1
ATOM 772 C C . ASN A 1 95 ? 13.157 8.461 -6.434 1.00 93.94 95 ASN A C 1
ATOM 774 O O . ASN A 1 95 ? 12.134 8.498 -5.748 1.00 93.94 95 ASN A O 1
ATOM 778 N N . GLN A 1 96 ? 14.309 7.995 -5.952 1.00 93.50 96 GLN A N 1
ATOM 779 C CA . GLN A 1 96 ? 14.420 7.434 -4.604 1.00 93.50 96 GLN A CA 1
ATOM 780 C C . GLN A 1 96 ? 14.026 8.433 -3.503 1.00 93.50 96 GLN A C 1
ATOM 782 O O . GLN A 1 96 ? 13.281 8.076 -2.598 1.00 93.50 96 GLN A O 1
ATOM 787 N N . GLU A 1 97 ? 14.466 9.689 -3.599 1.00 96.38 97 GLU A N 1
ATOM 788 C CA . GLU A 1 97 ? 14.190 10.710 -2.583 1.00 96.38 97 GLU A CA 1
ATOM 789 C C . GLU A 1 97 ? 12.691 11.039 -2.484 1.00 96.38 97 GLU A C 1
ATOM 791 O O . GLU A 1 97 ? 12.126 11.123 -1.391 1.00 96.38 97 GLU A O 1
ATOM 796 N N . ASP A 1 98 ? 12.030 11.225 -3.623 1.00 94.69 98 ASP A N 1
ATOM 797 C CA . ASP A 1 98 ? 10.602 11.522 -3.679 1.00 94.69 98 ASP A CA 1
ATOM 798 C C . ASP A 1 98 ? 9.767 10.295 -3.307 1.00 94.69 98 ASP A C 1
ATOM 800 O O . ASP A 1 98 ? 8.755 10.435 -2.619 1.00 94.69 98 ASP A O 1
ATOM 804 N N . GLY A 1 99 ? 10.228 9.094 -3.668 1.00 95.62 99 GLY A N 1
ATOM 805 C CA . GLY A 1 99 ? 9.674 7.836 -3.179 1.00 95.62 99 GLY A CA 1
ATOM 806 C C . GLY A 1 99 ? 9.717 7.752 -1.653 1.00 95.62 99 GLY A C 1
ATOM 807 O O . GLY A 1 99 ? 8.682 7.536 -1.025 1.00 95.62 99 GLY A O 1
ATOM 808 N N . ASP A 1 100 ? 10.872 8.008 -1.034 1.00 95.69 100 ASP A N 1
ATOM 809 C CA . ASP A 1 100 ? 11.047 7.971 0.424 1.00 95.69 100 ASP A CA 1
ATOM 810 C C . ASP A 1 100 ? 10.136 8.978 1.146 1.00 95.69 100 ASP A C 1
ATOM 812 O O . ASP A 1 100 ? 9.536 8.664 2.182 1.00 95.69 100 ASP A O 1
ATOM 816 N N . LYS A 1 101 ? 9.970 10.186 0.589 1.00 95.88 101 LYS A N 1
ATOM 817 C CA . LYS A 1 101 ? 9.023 11.190 1.109 1.00 95.88 101 LYS A CA 1
ATOM 818 C C . LYS A 1 101 ? 7.582 10.683 1.058 1.00 95.88 101 LYS A C 1
ATOM 820 O O . LYS A 1 101 ? 6.833 10.882 2.018 1.00 95.88 101 LYS A O 1
ATOM 825 N N . GLU A 1 102 ? 7.189 10.033 -0.034 1.00 96.00 102 GLU A N 1
ATOM 826 C CA . GLU A 1 102 ? 5.840 9.489 -0.216 1.00 96.00 102 GLU A CA 1
A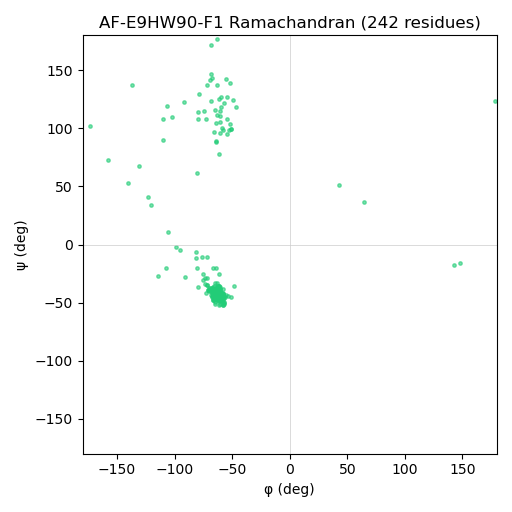TOM 827 C C . GLU A 1 102 ? 5.581 8.278 0.697 1.00 96.00 102 GLU A C 1
ATOM 829 O O . GLU A 1 102 ? 4.522 8.209 1.326 1.00 96.00 102 GLU A O 1
ATOM 834 N N . TYR A 1 103 ? 6.566 7.393 0.884 1.00 95.38 103 TYR A N 1
ATOM 835 C CA . TYR A 1 103 ? 6.493 6.304 1.864 1.00 95.38 103 TYR A CA 1
ATOM 836 C C . TYR A 1 103 ? 6.343 6.830 3.290 1.00 95.38 103 TYR A C 1
ATOM 838 O O . TYR A 1 103 ? 5.474 6.371 4.039 1.00 95.38 103 TYR A O 1
ATOM 846 N N . LYS A 1 104 ? 7.145 7.830 3.673 1.00 97.12 104 LYS A N 1
ATOM 847 C CA . LYS A 1 104 ? 7.033 8.473 4.986 1.00 97.12 104 LYS A CA 1
ATOM 848 C C . LYS A 1 104 ? 5.650 9.092 5.185 1.00 97.12 104 LYS A C 1
ATOM 850 O O . LYS A 1 104 ? 5.047 8.919 6.243 1.00 97.12 104 LYS A O 1
ATOM 855 N N . TRP A 1 105 ? 5.124 9.773 4.168 1.00 97.62 105 TRP A N 1
ATOM 856 C CA . TRP A 1 105 ? 3.780 10.344 4.207 1.00 97.62 105 TRP A CA 1
ATOM 857 C C . TRP A 1 105 ? 2.702 9.271 4.423 1.00 97.62 105 TRP A C 1
ATOM 859 O O . TRP A 1 105 ? 1.854 9.422 5.306 1.00 97.62 105 TRP A O 1
ATOM 869 N N . ALA A 1 106 ? 2.753 8.163 3.678 1.00 96.62 106 ALA A N 1
ATOM 870 C CA . ALA A 1 106 ? 1.799 7.063 3.817 1.00 96.62 106 ALA A CA 1
ATOM 871 C C . ALA A 1 106 ? 1.888 6.389 5.196 1.00 96.62 106 ALA A C 1
ATOM 873 O O . ALA A 1 106 ? 0.862 6.063 5.807 1.00 96.62 106 ALA A O 1
ATOM 874 N N . TYR A 1 107 ? 3.103 6.242 5.728 1.00 97.06 107 TYR A N 1
ATOM 875 C CA . TYR A 1 107 ? 3.338 5.738 7.077 1.00 97.06 107 TYR A CA 1
ATOM 876 C C . TYR A 1 107 ? 2.697 6.639 8.142 1.00 97.06 107 TYR A C 1
ATOM 878 O O . TYR A 1 107 ? 1.958 6.158 9.000 1.00 97.06 107 TYR A O 1
ATOM 886 N N . GLU A 1 108 ? 2.894 7.958 8.063 1.00 97.06 108 GLU A N 1
ATOM 887 C CA . GLU A 1 108 ? 2.294 8.908 9.009 1.00 97.06 108 GLU A CA 1
ATOM 888 C C . GLU A 1 108 ? 0.758 8.879 8.990 1.00 97.06 108 GLU A C 1
ATOM 890 O O . GLU A 1 108 ? 0.120 8.989 10.042 1.00 97.06 108 GLU A O 1
ATOM 895 N N . VAL A 1 109 ? 0.148 8.732 7.810 1.00 96.44 109 VAL A N 1
ATOM 896 C CA . VAL A 1 109 ? -1.311 8.584 7.673 1.00 96.44 109 VAL A CA 1
ATOM 897 C C . VAL A 1 109 ? -1.782 7.283 8.329 1.00 96.44 109 VAL A C 1
ATOM 899 O O . VAL A 1 109 ? -2.727 7.300 9.119 1.00 96.44 109 VAL A O 1
ATOM 902 N N . THR A 1 110 ? -1.083 6.178 8.070 1.00 97.31 110 THR A N 1
ATOM 903 C CA . THR A 1 110 ? -1.368 4.854 8.646 1.00 97.31 110 THR A CA 1
ATOM 904 C C . THR A 1 110 ? -1.295 4.863 10.170 1.00 97.31 110 THR A C 1
ATOM 906 O O . THR A 1 110 ? -2.179 4.343 10.850 1.00 97.31 110 THR A O 1
ATOM 909 N N . GLU A 1 111 ? -0.281 5.514 10.732 1.00 97.75 111 GLU A N 1
ATOM 910 C CA . GLU A 1 111 ? -0.113 5.621 12.178 1.00 97.75 111 GLU A CA 1
ATOM 911 C C . GLU A 1 111 ? -1.221 6.449 12.840 1.00 97.75 111 GLU A C 1
ATOM 913 O O . GLU A 1 111 ? -1.745 6.064 13.892 1.00 97.75 111 GLU A O 1
ATOM 918 N N . LYS A 1 112 ? -1.634 7.560 12.214 1.00 96.19 112 LYS A N 1
ATOM 919 C CA . LYS A 1 112 ? -2.767 8.369 12.694 1.00 96.19 112 LYS A CA 1
ATOM 920 C C . LYS A 1 112 ? -4.064 7.566 12.691 1.00 96.19 112 LYS A C 1
ATOM 922 O O . LYS A 1 112 ? -4.771 7.571 13.700 1.00 96.19 112 LYS A O 1
ATOM 927 N N . GLN A 1 113 ? -4.327 6.841 11.607 1.00 97.38 113 GLN A N 1
ATOM 928 C CA . GLN A 1 113 ? -5.475 5.948 11.477 1.00 97.38 113 GLN A CA 1
ATOM 929 C C . GLN A 1 113 ? -5.482 4.877 12.574 1.00 97.38 113 GLN A C 1
ATOM 931 O O . GLN A 1 113 ? -6.453 4.732 13.318 1.00 97.38 113 GLN A O 1
ATOM 936 N N . ARG A 1 114 ? -4.362 4.163 12.739 1.00 97.88 114 ARG A N 1
ATOM 937 C CA . ARG A 1 114 ? -4.200 3.109 13.749 1.00 97.88 114 ARG A CA 1
ATOM 938 C C . ARG A 1 114 ? -4.468 3.625 15.160 1.00 97.88 114 ARG A C 1
ATOM 940 O O . ARG A 1 114 ? -5.168 2.973 15.937 1.00 97.88 114 ARG A O 1
ATOM 947 N N . LYS A 1 115 ? -3.927 4.798 15.500 1.00 97.00 115 LYS A N 1
ATOM 948 C CA . LYS A 1 115 ? -4.142 5.427 16.807 1.00 97.00 115 LYS A CA 1
ATOM 949 C C . LYS A 1 115 ? -5.608 5.807 17.016 1.00 97.00 115 LYS A C 1
ATOM 951 O O . LYS A 1 115 ? -6.153 5.506 18.075 1.00 97.00 115 LYS A O 1
ATOM 956 N N . ALA A 1 116 ? -6.250 6.407 16.015 1.00 95.88 116 ALA A N 1
ATOM 957 C CA . ALA A 1 116 ? -7.653 6.795 16.109 1.00 95.88 116 ALA A CA 1
ATOM 958 C C . ALA A 1 116 ? -8.575 5.584 16.291 1.00 95.88 116 ALA A C 1
ATOM 960 O O . ALA A 1 116 ? -9.408 5.580 17.195 1.00 95.88 116 ALA A O 1
ATOM 961 N N . LEU A 1 117 ? -8.373 4.516 15.511 1.00 97.75 117 LEU A N 1
ATOM 962 C CA . LEU A 1 117 ? -9.134 3.275 15.661 1.00 97.75 117 LEU A CA 1
ATOM 963 C C . LEU A 1 117 ? -8.948 2.641 17.041 1.00 97.75 117 LEU A C 1
ATOM 965 O O . LEU A 1 117 ? -9.909 2.117 17.597 1.00 97.75 117 LEU A O 1
ATOM 969 N N . LYS A 1 118 ? -7.745 2.712 17.621 1.00 97.88 118 LYS A N 1
ATOM 970 C CA . LYS A 1 118 ? -7.494 2.229 18.985 1.00 97.88 118 LYS A CA 1
ATOM 971 C C . LYS A 1 118 ? -8.306 3.008 20.025 1.00 97.88 118 LYS A C 1
ATOM 973 O O . LYS A 1 118 ? -8.872 2.394 20.929 1.00 97.88 118 LYS A O 1
ATOM 978 N N . ASP A 1 119 ? -8.375 4.330 19.895 1.00 96.00 119 ASP A N 1
ATOM 979 C CA . ASP A 1 119 ? -9.137 5.189 20.807 1.00 96.00 119 ASP A CA 1
ATOM 980 C C . ASP A 1 119 ? -10.649 4.954 20.667 1.00 96.00 119 ASP A C 1
ATOM 982 O O . ASP A 1 119 ? -11.338 4.754 21.669 1.00 96.00 119 ASP A O 1
ATOM 986 N N . VAL A 1 120 ? -11.149 4.873 19.430 1.00 97.50 120 VAL A N 1
ATOM 987 C CA . VAL A 1 120 ? -12.549 4.528 19.130 1.00 97.50 120 VAL A CA 1
ATOM 988 C C . VAL A 1 120 ? -12.897 3.143 19.682 1.00 97.50 120 VAL A C 1
ATOM 990 O O . VAL A 1 120 ? -13.911 2.969 20.354 1.00 97.50 120 VAL A O 1
ATOM 993 N N . GLN A 1 121 ? -12.031 2.147 19.478 1.00 97.38 121 GLN A N 1
ATOM 994 C CA . GLN A 1 121 ? -12.245 0.793 19.988 1.00 97.38 121 GLN A CA 1
ATOM 995 C C . GLN A 1 121 ? -12.281 0.758 21.518 1.00 97.38 121 GLN A C 1
ATOM 997 O O . GLN A 1 121 ? -13.113 0.065 22.100 1.00 97.38 121 GLN A O 1
ATOM 1002 N N . LYS A 1 122 ? -11.408 1.520 22.187 1.00 96.69 122 LYS A N 1
ATOM 1003 C CA . LYS A 1 122 ? -11.405 1.629 23.650 1.00 96.69 122 LYS A CA 1
ATOM 1004 C C . LYS A 1 122 ? -12.750 2.132 24.180 1.00 96.69 122 LYS A C 1
ATOM 1006 O O . LYS A 1 122 ? -13.195 1.636 25.211 1.00 96.69 122 LYS A O 1
ATOM 1011 N N . TYR A 1 123 ? -13.378 3.076 23.482 1.00 96.31 123 TYR A N 1
ATOM 1012 C CA . TYR A 1 123 ? -14.714 3.567 23.812 1.00 96.31 123 TYR A CA 1
ATOM 1013 C C . TYR A 1 123 ? -15.812 2.537 23.529 1.00 96.31 123 TYR A C 1
ATOM 1015 O O . TYR A 1 123 ? -16.712 2.386 24.342 1.00 96.31 123 TYR A O 1
ATOM 1023 N N . LEU A 1 124 ? -15.723 1.781 22.431 1.00 95.75 124 LEU A N 1
ATOM 1024 C CA . LEU A 1 124 ? -16.731 0.773 22.076 1.00 95.75 124 LEU A CA 1
ATOM 1025 C C . LEU A 1 124 ? -16.678 -0.489 22.954 1.00 95.75 124 LEU A C 1
ATOM 1027 O O . LEU A 1 124 ? -17.706 -1.129 23.159 1.00 95.75 124 LEU A O 1
ATOM 1031 N N . ASN A 1 125 ? -15.508 -0.854 23.488 1.00 94.12 125 ASN A N 1
ATOM 1032 C CA . ASN A 1 125 ? -15.294 -2.101 24.233 1.00 94.12 125 ASN A CA 1
ATOM 1033 C C . ASN A 1 125 ? -16.304 -2.369 25.371 1.00 94.12 125 ASN A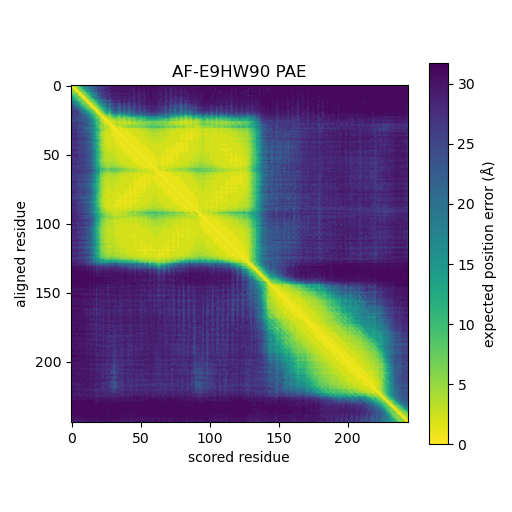 C 1
ATOM 1035 O O . ASN A 1 125 ? -16.792 -3.496 25.450 1.00 94.12 125 ASN A O 1
ATOM 1039 N N . PRO A 1 126 ? -16.654 -1.402 26.244 1.00 93.75 126 PRO A N 1
ATOM 1040 C CA . PRO A 1 126 ? -17.644 -1.616 27.303 1.00 93.75 126 PRO A CA 1
ATOM 1041 C C . PRO A 1 126 ? -19.064 -1.908 26.794 1.00 93.75 126 PRO A C 1
ATOM 1043 O O . PRO A 1 126 ? -19.865 -2.461 27.545 1.00 93.75 126 PRO A O 1
ATOM 1046 N N . HIS A 1 127 ? -19.369 -1.538 25.547 1.00 89.25 127 HIS A N 1
ATOM 1047 C CA . HIS A 1 127 ? -20.684 -1.682 24.915 1.00 89.25 127 HIS A CA 1
ATOM 1048 C C . HIS A 1 127 ? -20.786 -2.911 24.007 1.00 89.25 127 HIS A C 1
ATOM 1050 O O . HIS A 1 127 ? -21.843 -3.166 23.430 1.00 89.25 127 HIS A O 1
ATOM 1056 N N . LEU A 1 128 ? -19.700 -3.673 23.855 1.00 84.88 128 LEU A N 1
ATOM 1057 C CA . LEU A 1 128 ? -19.750 -4.937 23.135 1.00 84.88 128 LEU A CA 1
ATOM 1058 C C . LEU A 1 128 ? -20.562 -5.958 23.943 1.00 84.88 128 LEU A C 1
ATOM 1060 O O . LEU A 1 128 ? -20.447 -5.995 25.175 1.00 84.88 128 LEU A O 1
ATOM 1064 N N . PRO A 1 129 ? -21.369 -6.801 23.274 1.00 81.06 129 PRO A N 1
ATOM 1065 C CA . PRO A 1 129 ? -22.062 -7.885 23.950 1.00 81.06 129 PRO A CA 1
ATOM 1066 C C . PRO A 1 129 ? -21.030 -8.735 24.693 1.00 81.06 129 PRO A C 1
ATOM 1068 O O . PRO A 1 129 ? -20.021 -9.161 24.127 1.00 81.06 129 PRO A O 1
ATOM 1071 N N . LYS A 1 130 ? -21.258 -8.946 25.992 1.00 76.62 130 LYS A N 1
ATOM 1072 C CA . LYS A 1 130 ? -20.434 -9.882 26.756 1.00 76.62 130 LYS A CA 1
ATOM 1073 C C . LYS A 1 130 ? -20.649 -11.272 26.159 1.00 76.62 130 LYS A C 1
ATOM 1075 O O . LYS A 1 130 ? -21.800 -11.611 25.887 1.00 76.62 130 LYS A O 1
ATOM 1080 N N . PRO A 1 131 ? -19.592 -12.079 25.982 1.00 64.56 131 PRO A N 1
ATOM 1081 C CA . PRO A 1 131 ? -19.772 -13.460 25.568 1.00 64.56 131 PRO A CA 1
ATOM 1082 C C . PRO A 1 131 ? -20.688 -14.156 26.582 1.00 64.56 131 PRO A C 1
ATOM 1084 O O . PRO A 1 131 ? -20.403 -14.158 27.788 1.00 64.56 131 PRO A O 1
ATOM 1087 N N . GLU A 1 132 ? -21.811 -14.690 26.098 1.00 53.44 132 GLU A N 1
ATOM 1088 C CA . GLU A 1 132 ? -22.686 -15.570 26.868 1.00 53.44 132 GLU A CA 1
ATOM 1089 C C . GLU A 1 132 ? -21.834 -16.729 27.395 1.00 53.44 132 GLU A C 1
ATOM 1091 O O . GLU A 1 132 ? -21.332 -17.554 26.638 1.00 53.44 132 GLU A O 1
ATOM 1096 N N . GLY A 1 133 ? -21.572 -16.717 28.704 1.00 53.75 133 GLY A N 1
ATOM 1097 C CA . GLY A 1 133 ? -20.673 -17.669 29.359 1.00 53.75 133 GLY A CA 1
ATOM 1098 C C . GLY A 1 133 ? -19.815 -17.078 30.477 1.00 53.75 133 GLY A C 1
ATOM 1099 O O . GLY A 1 133 ? -19.347 -17.823 31.333 1.00 53.75 133 GLY A O 1
ATOM 1100 N N . SER A 1 134 ? -19.654 -15.753 30.566 1.00 49.41 134 SER A N 1
ATOM 1101 C CA . SER A 1 134 ? -18.893 -15.140 31.668 1.00 49.41 134 SER A CA 1
ATOM 1102 C C . SER A 1 134 ? -19.724 -15.009 32.954 1.00 49.41 134 SER A C 1
ATOM 1104 O O . SER A 1 134 ? -19.927 -13.912 33.483 1.00 49.41 134 SER A O 1
ATOM 1106 N N . VAL A 1 135 ? -20.174 -16.138 33.500 1.00 44.47 135 VAL A N 1
ATOM 1107 C CA . VAL A 1 135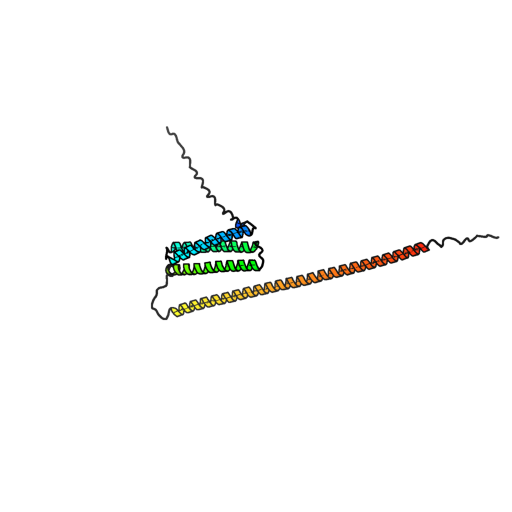 ? -20.605 -16.211 34.896 1.00 44.47 135 VAL A CA 1
ATOM 1108 C C . VAL A 1 135 ? -19.340 -16.137 35.747 1.00 44.47 135 VAL A C 1
ATOM 1110 O O . VAL A 1 135 ? -18.554 -17.080 35.800 1.00 44.47 135 VAL A O 1
ATOM 1113 N N . ARG A 1 136 ? -19.120 -15.009 36.426 1.00 51.94 136 ARG A N 1
ATOM 1114 C CA . ARG A 1 136 ? -18.169 -14.948 37.542 1.00 51.94 136 ARG A CA 1
ATOM 1115 C C . ARG A 1 136 ? -18.695 -15.868 38.648 1.00 51.94 136 ARG A C 1
ATOM 1117 O O . ARG A 1 136 ? -19.445 -15.424 39.508 1.00 51.94 136 ARG A O 1
ATOM 1124 N N . SER A 1 137 ? -18.323 -17.143 38.597 1.00 42.31 137 SER A N 1
ATOM 1125 C CA . SER A 1 137 ? -18.595 -18.112 39.655 1.00 42.31 137 SER A CA 1
ATOM 1126 C C . SER A 1 137 ? -17.314 -18.422 40.407 1.00 42.31 137 SER A C 1
ATOM 1128 O O . SER A 1 137 ? -16.336 -18.931 39.859 1.00 42.31 137 SER A O 1
ATOM 1130 N N . SER A 1 138 ? -17.351 -18.114 41.693 1.00 45.50 138 SER A N 1
ATOM 1131 C CA . SER A 1 138 ? -16.395 -18.491 42.721 1.00 45.50 138 SER A CA 1
ATOM 1132 C C . SER A 1 138 ? -16.341 -20.022 42.872 1.00 45.50 138 SER A C 1
ATOM 1134 O O . SER A 1 138 ? -16.925 -20.583 43.788 1.00 45.50 138 SER A O 1
ATOM 1136 N N . ALA A 1 139 ? -15.651 -20.713 41.962 1.00 45.03 139 ALA A N 1
ATOM 1137 C CA . ALA A 1 139 ? -15.300 -22.134 42.065 1.00 45.03 139 ALA A CA 1
ATOM 1138 C C . ALA A 1 139 ? -13.800 -22.301 41.771 1.00 45.03 139 ALA A C 1
ATOM 1140 O O . ALA A 1 139 ? -13.365 -22.813 40.739 1.00 45.03 139 ALA A O 1
ATOM 1141 N N . SER A 1 140 ? -12.992 -21.776 42.691 1.00 53.09 140 SER A N 1
ATOM 1142 C CA . SER A 1 140 ? -11.532 -21.808 42.645 1.00 53.09 140 SER A CA 1
ATOM 1143 C C . SER A 1 140 ? -11.023 -23.252 42.734 1.00 53.09 140 SER A C 1
ATOM 1145 O O . SER A 1 140 ? -11.066 -23.851 43.806 1.00 53.09 140 SER A O 1
ATOM 1147 N N . SER A 1 141 ? -10.581 -23.814 41.598 1.00 52.47 141 SER A N 1
ATOM 1148 C CA . SER A 1 141 ? -9.376 -24.671 41.443 1.00 52.47 141 SER A CA 1
ATOM 1149 C C . SER A 1 141 ? -9.483 -25.764 40.365 1.00 52.47 141 SER A C 1
ATOM 1151 O O . SER A 1 141 ? -8.450 -26.276 39.948 1.00 52.47 141 SER A O 1
ATOM 1153 N N . ARG A 1 142 ? -10.673 -26.127 39.855 1.00 52.62 142 ARG A N 1
ATOM 1154 C CA . ARG A 1 142 ? -10.815 -27.233 38.867 1.00 52.62 142 ARG A CA 1
ATOM 1155 C C . ARG A 1 142 ? -11.122 -26.816 37.419 1.00 52.62 142 ARG A C 1
ATOM 1157 O O . ARG A 1 142 ? -10.836 -27.586 36.512 1.00 52.62 142 ARG A O 1
ATOM 1164 N N . SER A 1 143 ? -11.636 -25.605 37.186 1.00 54.44 143 SER A N 1
ATOM 1165 C CA . SER A 1 143 ? -11.890 -25.075 35.827 1.00 54.44 143 SER A CA 1
ATOM 1166 C C . SER A 1 143 ? -10.620 -24.532 35.156 1.00 54.44 143 SER A C 1
ATOM 1168 O O . SER A 1 143 ? -10.388 -24.741 33.969 1.00 54.44 143 SER A O 1
ATOM 1170 N N . SER A 1 144 ? -9.735 -23.912 35.948 1.00 57.47 144 SER A N 1
ATOM 1171 C CA . SER A 1 144 ? -8.522 -23.246 35.453 1.00 57.47 144 SER A CA 1
ATOM 1172 C C . SER A 1 144 ? -7.525 -24.198 34.785 1.00 57.47 144 SER A C 1
ATOM 1174 O O . SER A 1 144 ? -6.843 -23.805 33.846 1.00 57.47 144 SER A O 1
ATOM 1176 N N . THR A 1 145 ? -7.420 -25.448 35.237 1.00 62.06 145 THR A N 1
ATOM 1177 C CA . THR A 1 145 ? -6.498 -26.424 34.635 1.00 62.06 145 THR A CA 1
ATOM 1178 C C . THR A 1 145 ? -6.990 -26.933 33.283 1.00 62.06 145 THR A C 1
ATOM 1180 O O . THR A 1 145 ? -6.174 -27.165 32.397 1.00 62.06 145 THR A O 1
ATOM 1183 N N . ARG A 1 146 ? -8.310 -27.062 33.092 1.00 72.44 146 ARG A N 1
ATOM 1184 C CA . ARG A 1 146 ? -8.912 -27.504 31.826 1.00 72.44 146 ARG A CA 1
ATOM 1185 C C . ARG A 1 146 ? -8.828 -26.431 30.741 1.00 72.44 146 ARG A C 1
ATOM 1187 O O . ARG A 1 146 ? -8.487 -26.754 29.609 1.00 72.44 146 ARG A O 1
ATOM 1194 N N . GLU A 1 147 ? -9.074 -25.174 31.097 1.00 74.31 147 GLU A N 1
ATOM 1195 C CA . GLU A 1 147 ? -8.905 -24.039 30.179 1.00 74.31 147 GLU A CA 1
ATOM 1196 C C . GLU A 1 147 ? -7.436 -23.846 29.790 1.00 74.31 147 GLU A C 1
ATOM 1198 O O . GLU A 1 147 ? -7.135 -23.730 28.608 1.00 74.31 147 GLU A O 1
ATOM 1203 N N . LYS A 1 148 ? -6.505 -23.938 30.751 1.00 79.25 148 LYS A N 1
ATOM 1204 C CA . LYS A 1 148 ? -5.060 -23.881 30.467 1.00 79.25 148 LYS A CA 1
ATOM 1205 C C . LYS A 1 148 ? -4.582 -25.019 29.565 1.00 79.25 148 LYS A C 1
ATOM 1207 O O . LYS A 1 148 ? -3.700 -24.804 28.743 1.00 79.25 148 LYS A O 1
ATOM 1212 N N . LEU A 1 149 ? -5.155 -26.217 29.701 1.00 80.62 149 LEU A N 1
ATOM 1213 C CA . LEU A 1 149 ? -4.862 -27.347 28.813 1.00 80.62 149 LEU A CA 1
ATOM 1214 C C . LEU A 1 149 ? -5.359 -27.098 27.385 1.00 80.62 149 LEU A C 1
ATOM 1216 O O . LEU A 1 149 ? -4.620 -27.350 26.440 1.00 80.62 149 LEU A O 1
ATOM 1220 N N . GLN A 1 150 ? -6.572 -26.566 27.219 1.00 83.56 150 GLN A N 1
ATOM 1221 C CA . GLN A 1 150 ? -7.105 -26.230 25.894 1.00 83.56 150 GLN A CA 1
ATOM 1222 C C . GLN A 1 150 ? -6.352 -25.067 25.242 1.00 83.56 150 GLN A C 1
ATOM 1224 O O . GLN A 1 150 ? -6.104 -25.090 24.039 1.00 83.56 150 GLN A O 1
ATOM 1229 N N . GLU A 1 151 ? -5.958 -24.061 26.021 1.00 80.88 151 GLU A N 1
ATOM 1230 C CA . GLU A 1 151 ? -5.145 -22.946 25.536 1.00 80.88 151 GLU A CA 1
ATOM 1231 C C . GLU A 1 151 ? -3.750 -23.421 25.110 1.00 80.88 151 GLU A C 1
ATOM 1233 O O . GLU A 1 151 ? -3.301 -23.082 24.017 1.00 80.88 151 GLU A O 1
ATOM 1238 N N . ALA A 1 152 ? -3.108 -24.286 25.902 1.00 82.38 152 ALA A N 1
ATOM 1239 C CA . ALA A 1 152 ? -1.836 -24.907 25.537 1.00 82.38 152 ALA A CA 1
ATOM 1240 C C . ALA A 1 152 ? -1.948 -25.767 24.265 1.00 82.38 152 ALA A C 1
ATOM 1242 O O . ALA A 1 152 ? -1.063 -25.711 23.413 1.00 82.38 152 ALA A O 1
ATOM 1243 N N . GLU A 1 153 ? -3.048 -26.507 24.090 1.00 84.94 153 GLU A N 1
ATOM 1244 C CA . GLU A 1 153 ? -3.293 -27.303 22.881 1.00 84.94 153 GLU A CA 1
ATOM 1245 C C . GLU A 1 153 ? -3.493 -26.417 21.640 1.00 84.94 153 GLU A C 1
ATOM 1247 O O . GLU A 1 153 ? -2.979 -26.722 20.562 1.00 84.94 153 GLU A O 1
ATOM 1252 N N . ARG A 1 154 ? -4.202 -25.288 21.775 1.00 90.00 154 ARG A N 1
ATOM 1253 C CA . ARG A 1 154 ? -4.347 -24.310 20.684 1.00 90.00 154 ARG A CA 1
ATOM 1254 C C . ARG A 1 154 ? -3.013 -23.680 20.318 1.00 90.00 154 ARG A C 1
ATOM 1256 O O . ARG A 1 154 ? -2.707 -23.587 19.132 1.00 90.00 154 ARG A O 1
ATOM 1263 N N . LEU A 1 155 ? -2.220 -23.306 21.320 1.00 93.50 155 LEU A N 1
ATOM 1264 C CA . LEU A 1 155 ? -0.901 -22.725 21.108 1.00 93.50 155 LEU A CA 1
ATOM 1265 C C . LEU A 1 155 ? 0.032 -23.722 20.407 1.00 93.50 155 LEU A C 1
ATOM 1267 O O . LEU A 1 155 ? 0.764 -23.347 19.499 1.00 93.50 155 LEU A O 1
ATOM 1271 N N . GLN A 1 156 ? -0.031 -25.005 20.773 1.00 90.69 156 GLN A N 1
ATOM 1272 C CA . GLN A 1 156 ? 0.744 -26.062 20.123 1.00 90.69 156 GLN A CA 1
ATOM 1273 C C . GLN A 1 156 ? 0.339 -26.263 18.656 1.00 90.69 156 GLN A C 1
ATOM 1275 O O . GLN A 1 156 ? 1.206 -26.381 17.794 1.00 90.69 156 GLN A O 1
ATOM 1280 N N . LYS A 1 157 ? -0.963 -26.254 18.346 1.00 94.19 157 LYS A N 1
ATOM 1281 C CA . LYS A 1 157 ? -1.436 -26.339 16.953 1.00 94.19 157 LYS A CA 1
ATOM 1282 C C . LYS A 1 157 ? -1.015 -25.120 16.132 1.00 94.19 157 LYS A C 1
ATOM 1284 O O . LYS A 1 157 ? -0.640 -25.263 14.974 1.00 94.19 157 LYS A O 1
ATOM 1289 N N . GLU A 1 158 ? -1.037 -23.930 16.726 1.00 93.31 158 GLU A N 1
ATOM 1290 C CA . GLU A 1 158 ? -0.583 -22.705 16.064 1.00 93.31 158 GLU A CA 1
ATOM 1291 C C . GLU A 1 158 ? 0.922 -22.740 15.761 1.00 93.31 158 GLU A C 1
ATOM 1293 O O . GLU A 1 158 ? 1.336 -22.399 14.651 1.00 93.31 158 GLU A O 1
ATOM 1298 N N . THR A 1 159 ? 1.754 -23.197 16.705 1.00 93.25 159 THR A N 1
ATOM 1299 C CA . THR A 1 159 ? 3.198 -23.320 16.460 1.00 93.25 159 THR A CA 1
ATOM 1300 C C . THR A 1 159 ? 3.521 -24.394 15.428 1.00 93.25 159 THR A C 1
ATOM 1302 O O . THR A 1 159 ? 4.400 -24.181 14.595 1.00 93.25 159 THR A O 1
ATOM 1305 N N . GLU A 1 160 ? 2.792 -25.509 15.418 1.00 95.12 160 GLU A N 1
ATOM 1306 C CA . GLU A 1 160 ? 2.960 -26.564 14.419 1.00 95.12 160 GLU A CA 1
ATOM 1307 C C . GLU A 1 160 ? 2.604 -26.080 13.008 1.00 95.12 160 GLU A C 1
ATOM 1309 O O . GLU A 1 160 ? 3.387 -26.279 12.075 1.00 95.12 160 GLU A O 1
ATOM 1314 N N . LEU A 1 161 ? 1.490 -25.357 12.854 1.00 95.56 161 LEU A N 1
ATOM 1315 C CA . LEU A 1 161 ? 1.125 -24.730 11.581 1.00 95.56 161 LEU A CA 1
ATOM 1316 C C . LEU A 1 161 ? 2.172 -23.708 11.134 1.00 95.56 161 LEU A C 1
ATOM 1318 O O . LEU A 1 161 ? 2.549 -23.684 9.965 1.00 95.56 161 LEU A O 1
ATOM 1322 N N . LYS A 1 162 ? 2.706 -22.910 12.062 1.00 95.81 162 LYS A N 1
ATOM 1323 C CA . LYS A 1 162 ? 3.764 -21.942 11.755 1.00 95.81 162 LYS A CA 1
ATOM 1324 C C . LYS A 1 162 ? 5.048 -22.622 11.279 1.00 95.81 162 LYS A C 1
ATOM 1326 O O . LYS A 1 162 ? 5.675 -22.146 10.337 1.00 95.81 162 LYS A O 1
ATOM 1331 N N . ILE A 1 163 ? 5.417 -23.752 11.883 1.00 95.19 163 ILE A N 1
ATOM 1332 C CA . ILE A 1 163 ? 6.559 -24.563 11.439 1.00 95.19 163 ILE A CA 1
ATOM 1333 C C . ILE A 1 163 ? 6.295 -25.146 10.046 1.00 95.19 163 ILE A C 1
ATOM 1335 O O . ILE A 1 163 ? 7.193 -25.125 9.206 1.00 95.19 163 ILE A O 1
ATOM 1339 N N . GLN A 1 164 ? 5.086 -25.644 9.768 1.00 94.62 164 GLN A N 1
ATOM 1340 C CA . GLN A 1 164 ? 4.738 -26.141 8.433 1.00 94.62 164 GLN A CA 1
ATOM 1341 C C . GLN A 1 164 ? 4.798 -25.035 7.379 1.00 94.62 164 GLN A C 1
ATOM 1343 O O . GLN A 1 164 ? 5.387 -25.244 6.322 1.00 94.62 164 GLN A O 1
ATOM 1348 N N . GLN A 1 165 ? 4.266 -23.852 7.685 1.00 95.19 165 GLN A N 1
ATOM 1349 C CA . GLN A 1 165 ? 4.315 -22.701 6.790 1.00 95.19 165 GLN A CA 1
ATOM 1350 C C . GLN A 1 165 ? 5.760 -22.288 6.491 1.00 95.19 165 GLN A C 1
ATOM 1352 O O . GLN A 1 165 ? 6.120 -22.128 5.331 1.00 95.19 165 GLN A O 1
ATOM 1357 N N . GLN A 1 166 ? 6.614 -22.201 7.515 1.00 94.88 166 GLN A N 1
ATOM 1358 C CA . GLN A 1 166 ? 8.034 -21.892 7.326 1.00 94.88 166 GLN A CA 1
ATOM 1359 C C . GLN A 1 166 ? 8.763 -22.951 6.495 1.00 94.88 166 GLN A C 1
ATOM 1361 O O . GLN A 1 166 ? 9.648 -22.612 5.716 1.00 94.88 166 GLN A O 1
ATOM 1366 N N . ARG A 1 167 ? 8.407 -24.232 6.645 1.00 94.94 167 ARG A N 1
ATOM 1367 C CA . ARG A 1 167 ? 8.974 -25.308 5.822 1.00 94.94 167 ARG A CA 1
ATOM 1368 C C . ARG A 1 167 ? 8.529 -25.198 4.370 1.00 94.94 167 ARG A C 1
ATOM 1370 O O . ARG A 1 167 ? 9.379 -25.316 3.499 1.00 94.94 167 ARG A O 1
ATOM 1377 N N . ALA A 1 168 ? 7.246 -24.943 4.121 1.00 94.19 168 ALA A N 1
ATOM 1378 C CA . ALA A 1 168 ? 6.718 -24.745 2.774 1.00 94.19 168 ALA A CA 1
ATOM 1379 C C . ALA A 1 168 ? 7.385 -23.542 2.084 1.00 94.19 168 ALA A C 1
ATOM 1381 O O . ALA A 1 168 ? 7.885 -23.663 0.968 1.00 94.19 168 ALA A O 1
ATOM 1382 N N . GLU A 1 169 ? 7.502 -22.420 2.794 1.00 93.38 169 GLU A N 1
ATOM 1383 C CA . GLU A 1 169 ? 8.178 -21.221 2.293 1.00 93.38 169 GLU A CA 1
ATOM 1384 C C . GLU A 1 169 ? 9.674 -21.473 2.036 1.00 93.38 169 GLU A C 1
ATOM 1386 O O . GLU A 1 169 ? 10.218 -21.044 1.023 1.00 93.38 169 GLU A O 1
ATOM 1391 N N . ALA A 1 170 ? 10.357 -22.221 2.910 1.00 92.44 170 ALA A N 1
ATOM 1392 C CA . ALA A 1 170 ? 11.755 -22.590 2.693 1.00 92.44 170 ALA A CA 1
ATOM 1393 C C . ALA A 1 170 ? 11.935 -23.503 1.469 1.00 92.44 170 ALA A C 1
ATOM 1395 O O . ALA A 1 170 ? 12.905 -23.343 0.730 1.00 92.44 170 ALA A O 1
ATOM 1396 N N . THR A 1 171 ? 11.011 -24.441 1.237 1.00 92.56 171 THR A N 1
ATOM 1397 C CA . THR A 1 171 ? 11.049 -25.295 0.041 1.00 92.56 171 THR A CA 1
ATOM 1398 C C . THR A 1 171 ? 10.784 -24.513 -1.240 1.00 92.56 171 THR A C 1
ATOM 1400 O O . THR A 1 171 ? 11.428 -24.781 -2.250 1.00 92.56 171 THR A O 1
ATOM 1403 N N . GLU A 1 172 ? 9.887 -23.529 -1.199 1.00 92.75 172 GLU A N 1
ATOM 1404 C CA . GLU A 1 172 ? 9.600 -22.661 -2.341 1.00 92.75 172 GLU A CA 1
ATOM 1405 C C . GLU A 1 172 ? 10.808 -21.785 -2.684 1.00 92.75 172 GLU A C 1
ATOM 1407 O O . GLU A 1 172 ? 11.260 -21.799 -3.828 1.00 92.75 172 GLU A O 1
ATOM 1412 N N . ARG A 1 173 ? 11.420 -21.132 -1.685 1.00 92.12 173 ARG A N 1
ATOM 1413 C CA . ARG A 1 173 ? 12.641 -20.341 -1.903 1.00 92.12 173 ARG A CA 1
ATOM 1414 C C . ARG A 1 173 ? 13.781 -21.172 -2.486 1.00 92.12 173 ARG A C 1
ATOM 1416 O O . ARG A 1 173 ? 14.447 -20.714 -3.406 1.00 92.12 173 ARG A O 1
ATOM 1423 N N . ALA A 1 174 ? 13.983 -22.400 -2.007 1.00 92.31 174 ALA A N 1
ATOM 1424 C CA . ALA A 1 174 ? 15.014 -23.281 -2.557 1.00 92.31 174 ALA A CA 1
ATOM 1425 C C . ALA A 1 174 ? 14.760 -23.620 -4.041 1.00 92.31 174 ALA A C 1
ATOM 1427 O O . ALA A 1 174 ? 15.695 -23.645 -4.840 1.00 92.31 174 ALA A O 1
ATOM 1428 N N . ALA A 1 175 ? 13.498 -23.839 -4.427 1.00 92.38 175 ALA A N 1
ATOM 1429 C CA . ALA A 1 175 ? 13.128 -24.099 -5.817 1.00 92.38 175 ALA A CA 1
ATOM 1430 C C . ALA A 1 175 ? 13.285 -22.855 -6.714 1.00 92.38 175 ALA A C 1
ATOM 1432 O O . ALA A 1 175 ? 13.698 -22.969 -7.872 1.00 92.38 175 ALA A O 1
ATOM 1433 N N . GLU A 1 176 ? 12.979 -21.662 -6.199 1.00 91.06 176 GLU A N 1
ATOM 1434 C CA . GLU A 1 176 ? 13.208 -20.399 -6.907 1.00 91.06 176 GLU A CA 1
ATOM 1435 C C . GLU A 1 176 ? 14.700 -20.109 -7.102 1.00 91.06 176 GLU A C 1
ATOM 1437 O O . GLU A 1 176 ? 15.112 -19.745 -8.204 1.00 91.06 176 GLU A O 1
ATOM 1442 N N . GLU A 1 177 ? 15.525 -20.331 -6.077 1.00 92.81 177 GLU A N 1
ATOM 1443 C CA . GLU A 1 177 ? 16.982 -20.193 -6.170 1.00 92.81 177 GLU A CA 1
ATOM 1444 C C . GLU A 1 177 ? 17.573 -21.149 -7.212 1.00 92.81 177 GLU A C 1
ATOM 1446 O O . GLU A 1 177 ? 18.407 -20.740 -8.024 1.00 92.81 177 GLU A O 1
ATOM 1451 N N . GLU A 1 178 ? 17.099 -22.398 -7.263 1.00 92.69 178 GLU A N 1
ATOM 1452 C CA . GLU A 1 178 ? 17.526 -23.352 -8.287 1.00 92.69 178 GLU A CA 1
ATOM 1453 C C . GLU A 1 178 ? 17.137 -22.880 -9.697 1.00 92.69 178 GLU A C 1
ATOM 1455 O O . GLU A 1 178 ? 17.967 -22.911 -10.610 1.00 92.69 178 GLU A O 1
ATOM 1460 N N . ARG A 1 179 ? 15.912 -22.368 -9.884 1.00 94.25 179 ARG A N 1
ATOM 1461 C CA . ARG A 1 179 ? 15.478 -21.784 -11.165 1.00 94.25 179 ARG A CA 1
ATOM 1462 C C . ARG A 1 179 ? 16.340 -20.594 -11.574 1.00 94.25 179 ARG A C 1
ATOM 1464 O O . ARG A 1 179 ? 16.743 -20.507 -12.734 1.00 94.25 179 ARG A O 1
ATOM 1471 N N . MET A 1 180 ?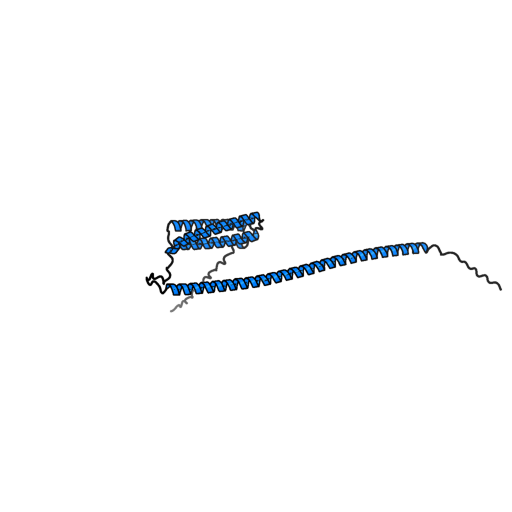 16.654 -19.701 -10.641 1.00 91.88 180 MET A N 1
ATOM 1472 C CA . MET A 1 180 ? 17.513 -18.547 -10.906 1.00 91.88 180 MET A CA 1
ATOM 1473 C C . MET A 1 180 ? 18.927 -18.975 -11.294 1.00 91.88 180 MET A C 1
ATOM 1475 O O . MET A 1 180 ? 19.473 -18.471 -12.278 1.00 91.88 180 MET A O 1
ATOM 1479 N N . HIS A 1 181 ? 19.493 -19.957 -10.593 1.00 94.81 181 HIS A N 1
ATOM 1480 C CA . HIS A 1 181 ? 20.796 -20.517 -10.931 1.00 94.81 181 HIS A CA 1
ATOM 1481 C C . HIS A 1 181 ? 20.790 -21.161 -12.327 1.00 94.81 181 HIS A C 1
ATOM 1483 O O . HIS A 1 181 ? 21.695 -20.924 -13.130 1.00 94.81 181 HIS A O 1
ATOM 1489 N N . GLN A 1 182 ? 19.747 -21.922 -12.672 1.00 94.00 182 GLN A N 1
ATOM 1490 C CA . GLN A 1 182 ? 19.598 -22.503 -14.010 1.00 94.00 182 GLN A CA 1
ATOM 1491 C C . GLN A 1 182 ? 19.551 -21.419 -15.098 1.00 94.00 182 GLN A C 1
ATOM 1493 O O . GLN A 1 182 ? 20.291 -21.510 -16.080 1.00 94.00 182 GLN A O 1
ATOM 1498 N N . LEU A 1 183 ? 18.769 -20.353 -14.908 1.00 94.50 183 LEU A N 1
ATOM 1499 C CA . LEU A 1 183 ? 18.716 -19.230 -15.850 1.00 94.50 183 LEU A CA 1
ATOM 1500 C C . LEU A 1 183 ? 20.070 -18.525 -15.997 1.00 94.50 183 LEU A C 1
ATOM 1502 O O . LEU A 1 183 ? 20.484 -18.206 -17.112 1.00 94.50 183 LEU A O 1
ATOM 1506 N N . GLU A 1 184 ? 20.797 -18.319 -14.899 1.00 93.00 184 GLU A N 1
ATOM 1507 C CA . GLU A 1 184 ? 22.120 -17.699 -14.944 1.00 93.00 184 GLU A CA 1
ATOM 1508 C C . GLU A 1 184 ? 23.131 -18.570 -15.705 1.00 93.00 184 GLU A C 1
ATOM 1510 O O . GLU A 1 184 ? 23.901 -18.063 -16.528 1.00 93.00 184 GLU A O 1
ATOM 1515 N N . THR A 1 185 ? 23.117 -19.887 -15.480 1.00 94.81 185 THR A N 1
ATOM 1516 C CA . THR A 1 185 ? 23.992 -20.813 -16.215 1.00 94.81 185 THR A CA 1
ATOM 1517 C C . THR A 1 185 ? 23.675 -20.838 -17.709 1.00 94.81 185 THR A C 1
ATOM 1519 O O . THR A 1 185 ? 24.602 -20.790 -18.523 1.00 94.81 185 THR A O 1
ATOM 1522 N N . ALA A 1 186 ? 22.392 -20.833 -18.083 1.00 94.06 186 ALA A N 1
ATOM 1523 C CA . ALA A 1 186 ? 21.958 -20.767 -19.475 1.00 94.06 186 ALA A CA 1
ATOM 1524 C C . ALA A 1 186 ? 22.413 -19.461 -20.142 1.00 94.06 186 ALA A C 1
ATOM 1526 O O . ALA A 1 186 ? 23.022 -19.498 -21.212 1.00 94.06 186 ALA A O 1
ATOM 1527 N N . ARG A 1 187 ? 22.227 -18.321 -19.465 1.00 95.62 187 ARG A N 1
ATOM 1528 C CA . ARG A 1 187 ? 22.691 -17.010 -19.935 1.00 95.62 187 ARG A CA 1
ATOM 1529 C C . ARG A 1 187 ? 24.204 -16.987 -20.164 1.00 95.62 187 ARG A C 1
ATOM 1531 O O . ARG A 1 187 ? 24.656 -16.553 -21.220 1.00 95.62 187 ARG A O 1
ATOM 1538 N N . LYS A 1 188 ? 24.998 -17.489 -19.210 1.00 95.31 188 LYS A N 1
ATOM 1539 C CA . LYS A 1 188 ? 26.464 -17.573 -19.356 1.00 95.31 188 LYS A CA 1
ATOM 1540 C C . LYS A 1 188 ? 26.875 -18.475 -20.521 1.00 95.31 188 LYS A C 1
ATOM 1542 O O . LYS A 1 188 ? 27.877 -18.203 -21.180 1.00 95.31 188 LYS A O 1
ATOM 1547 N N . ALA A 1 189 ? 26.142 -19.558 -20.774 1.00 95.56 189 ALA A N 1
ATOM 1548 C CA . ALA A 1 189 ? 26.409 -20.437 -21.909 1.00 95.56 189 ALA A CA 1
ATOM 1549 C C . ALA A 1 189 ? 26.100 -19.753 -23.251 1.00 95.56 189 ALA A C 1
ATOM 1551 O O . ALA A 1 189 ? 26.877 -19.887 -24.197 1.00 95.56 189 ALA A O 1
ATOM 1552 N N . GLU A 1 190 ? 25.004 -19.001 -23.333 1.00 93.06 190 GLU A N 1
ATOM 1553 C CA . GLU A 1 190 ? 24.637 -18.227 -24.520 1.00 93.06 190 GLU A CA 1
ATOM 1554 C C . GLU A 1 190 ? 25.650 -17.114 -24.814 1.00 93.06 190 GLU A C 1
ATOM 1556 O O . GLU A 1 190 ? 26.119 -16.995 -25.943 1.00 93.06 190 GLU A O 1
ATOM 1561 N N . GLU A 1 191 ? 26.075 -16.368 -23.795 1.00 93.62 191 GLU A N 1
ATOM 1562 C CA . GLU A 1 191 ? 27.081 -15.312 -23.938 1.00 93.62 191 GLU A CA 1
ATOM 1563 C C . GLU A 1 191 ? 28.401 -15.855 -24.505 1.00 93.62 191 GLU A C 1
ATOM 1565 O O . GLU A 1 191 ? 28.958 -15.289 -25.446 1.00 93.62 191 GLU A O 1
ATOM 1570 N N . LYS A 1 192 ? 28.854 -17.022 -24.025 1.00 95.75 192 LYS A N 1
ATOM 1571 C CA . LYS A 1 192 ? 30.034 -17.703 -24.583 1.00 95.75 192 LYS A CA 1
ATOM 1572 C C . LYS A 1 192 ? 29.849 -18.104 -26.046 1.00 95.75 192 LYS A C 1
ATOM 1574 O O . LYS A 1 192 ? 30.801 -18.018 -26.817 1.00 95.75 192 LYS A O 1
ATOM 1579 N N . ARG A 1 193 ? 28.650 -18.546 -26.442 1.00 95.19 193 ARG A N 1
ATOM 1580 C CA . ARG A 1 193 ? 28.351 -18.889 -27.844 1.00 95.19 193 ARG A CA 1
ATOM 1581 C C . ARG A 1 193 ? 28.374 -17.657 -28.739 1.00 95.19 193 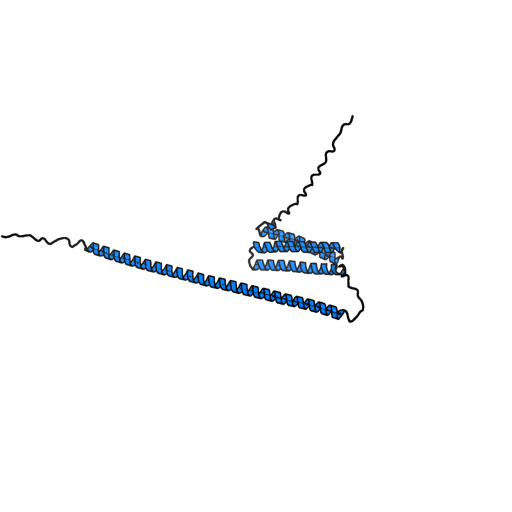ARG A C 1
ATOM 1583 O O . ARG A 1 193 ? 28.931 -17.722 -29.830 1.00 95.19 193 ARG A O 1
ATOM 1590 N N . ILE A 1 194 ? 27.806 -16.546 -28.275 1.00 96.06 194 ILE A N 1
ATOM 1591 C CA . ILE A 1 194 ? 27.820 -15.273 -29.002 1.00 96.06 194 ILE A CA 1
ATOM 1592 C C . ILE A 1 194 ? 29.259 -14.790 -29.182 1.00 96.06 194 ILE A C 1
ATOM 1594 O O . ILE A 1 194 ? 29.634 -14.388 -30.281 1.00 96.06 194 ILE A O 1
ATOM 1598 N N . GLU A 1 195 ? 30.078 -14.862 -28.135 1.00 96.19 195 GLU A N 1
ATOM 1599 C CA . GLU A 1 195 ? 31.470 -14.422 -28.208 1.00 96.19 195 GLU A CA 1
ATOM 1600 C C . GLU A 1 195 ? 32.307 -15.308 -29.141 1.00 96.19 195 GLU A C 1
ATOM 1602 O O . GLU A 1 195 ? 33.037 -14.792 -29.985 1.00 96.19 195 GLU A O 1
ATOM 1607 N N . ALA A 1 196 ? 32.126 -16.631 -29.089 1.00 96.00 196 ALA A N 1
ATOM 1608 C CA . ALA A 1 196 ? 32.762 -17.544 -30.038 1.00 96.00 196 ALA A CA 1
ATOM 1609 C C . ALA A 1 196 ? 32.350 -17.245 -31.492 1.00 96.00 196 ALA A C 1
ATOM 1611 O O . ALA A 1 196 ? 33.199 -17.219 -32.380 1.00 96.00 196 ALA A O 1
ATOM 1612 N N . ALA A 1 197 ? 31.069 -16.954 -31.742 1.00 95.94 197 ALA A N 1
ATOM 1613 C CA . ALA A 1 197 ? 30.586 -16.587 -33.074 1.00 95.94 197 ALA A CA 1
ATOM 1614 C C . ALA A 1 197 ? 31.172 -15.251 -33.569 1.00 95.94 197 ALA A C 1
ATOM 1616 O O . ALA A 1 197 ? 31.455 -15.096 -34.758 1.00 95.94 197 ALA A O 1
ATOM 1617 N N . ARG A 1 198 ? 31.385 -14.279 -32.671 1.00 96.56 198 ARG A N 1
ATOM 1618 C CA . ARG A 1 198 ? 32.068 -13.019 -33.010 1.00 96.56 198 ARG A CA 1
ATOM 1619 C C . ARG A 1 198 ? 33.522 -13.257 -33.399 1.00 96.56 198 ARG A C 1
ATOM 1621 O O . ARG A 1 198 ? 33.961 -12.705 -34.405 1.00 96.56 198 ARG A O 1
ATOM 1628 N N . GLN A 1 199 ? 34.236 -14.077 -32.632 1.00 97.00 199 GLN A N 1
ATOM 1629 C CA . GLN A 1 199 ? 35.627 -14.432 -32.918 1.00 97.00 199 GLN A CA 1
ATOM 1630 C C . GLN A 1 199 ? 35.750 -15.176 -34.252 1.00 97.00 199 GLN A C 1
ATOM 1632 O O . GLN A 1 199 ? 36.600 -14.826 -35.066 1.00 97.00 199 GLN A O 1
ATOM 1637 N N . ASP A 1 200 ? 34.859 -16.131 -34.529 1.00 96.50 200 ASP A N 1
ATOM 1638 C CA . ASP A 1 200 ? 34.847 -16.852 -35.806 1.00 96.50 200 ASP A CA 1
ATOM 1639 C C . ASP A 1 200 ? 34.628 -15.901 -36.993 1.00 96.50 200 ASP A C 1
ATOM 1641 O O . ASP A 1 200 ? 35.372 -15.926 -37.973 1.00 96.50 200 ASP A O 1
ATOM 1645 N N . ARG A 1 201 ? 33.680 -14.962 -36.869 1.00 95.69 201 ARG A N 1
ATOM 1646 C CA . ARG A 1 201 ? 33.449 -13.938 -37.896 1.00 95.69 201 ARG A CA 1
ATOM 1647 C C . ARG A 1 201 ? 34.677 -13.051 -38.125 1.00 95.69 201 ARG A C 1
ATOM 1649 O O . ARG A 1 201 ? 34.947 -12.679 -39.264 1.00 95.69 201 ARG A O 1
ATOM 1656 N N . GLN A 1 202 ? 35.413 -12.697 -37.072 1.00 96.38 202 GLN A N 1
ATOM 1657 C CA . GLN A 1 202 ? 36.654 -11.926 -37.204 1.00 96.38 202 GLN A CA 1
ATOM 1658 C C . GLN A 1 202 ? 37.722 -12.703 -37.974 1.00 96.38 202 GLN A C 1
ATOM 1660 O O . GLN A 1 202 ? 38.292 -12.162 -38.920 1.00 96.38 202 GLN A O 1
ATOM 1665 N N . LEU A 1 203 ? 37.929 -13.976 -37.634 1.00 97.06 203 LEU A N 1
ATOM 1666 C CA . LEU A 1 203 ? 38.882 -14.839 -38.333 1.00 97.06 203 LEU A CA 1
ATOM 1667 C C . LEU A 1 203 ? 38.513 -15.018 -39.810 1.00 97.06 203 LEU A C 1
ATOM 1669 O O . LEU A 1 203 ? 39.389 -14.970 -40.673 1.00 97.06 203 LEU A O 1
ATOM 1673 N N . GLN A 1 204 ? 37.223 -15.165 -40.124 1.00 95.81 204 GLN A N 1
ATOM 1674 C CA . GLN A 1 204 ? 36.752 -15.240 -41.509 1.00 95.81 204 GLN A CA 1
ATOM 1675 C C . GLN A 1 204 ? 37.071 -13.962 -42.298 1.00 95.81 204 GLN A C 1
ATOM 1677 O O . GLN A 1 204 ? 37.577 -14.055 -43.415 1.00 95.81 204 GLN A O 1
ATOM 1682 N N . MET A 1 205 ? 36.839 -12.781 -41.712 1.00 96.56 205 MET A N 1
ATOM 1683 C CA . MET A 1 205 ? 37.173 -11.501 -42.353 1.00 96.56 205 MET A CA 1
ATOM 1684 C C . MET A 1 205 ? 38.684 -11.337 -42.574 1.00 96.56 205 MET A C 1
ATOM 1686 O O . MET A 1 205 ? 39.108 -10.838 -43.617 1.00 96.56 205 MET A O 1
ATOM 1690 N N . GLU A 1 2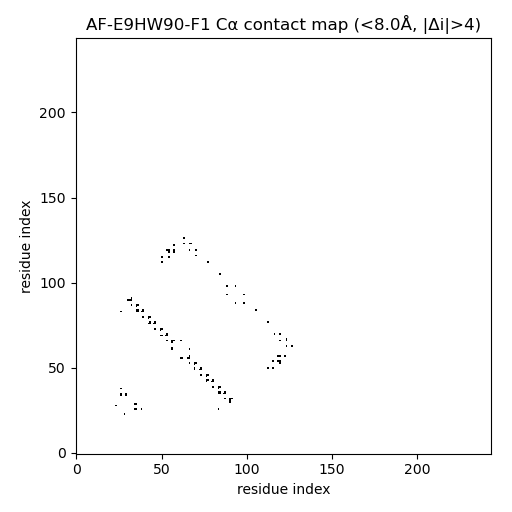06 ? 39.520 -11.762 -41.622 1.00 96.25 206 GLU A N 1
ATOM 1691 C CA . GLU A 1 206 ? 40.978 -11.738 -41.792 1.00 96.25 206 GLU A CA 1
ATOM 1692 C C . GLU A 1 206 ? 41.445 -12.681 -42.902 1.00 96.25 206 GLU A C 1
ATOM 1694 O O . GLU A 1 206 ? 42.292 -12.312 -43.719 1.00 96.25 206 GLU A O 1
ATOM 1699 N N . LEU A 1 207 ? 40.864 -13.878 -42.968 1.00 96.94 207 LEU A N 1
ATOM 1700 C CA . LEU A 1 207 ? 41.173 -14.858 -44.000 1.00 96.94 207 LEU A CA 1
ATOM 1701 C C . LEU A 1 207 ? 40.758 -14.350 -45.387 1.00 96.94 207 LEU A C 1
ATOM 1703 O O . LEU A 1 207 ? 41.514 -14.487 -46.348 1.00 96.94 207 LEU A O 1
ATOM 1707 N N . GLU A 1 208 ? 39.593 -13.714 -45.500 1.00 96.50 208 GLU A N 1
ATOM 1708 C CA . GLU A 1 208 ? 39.140 -13.073 -46.735 1.00 96.50 208 GLU A CA 1
ATOM 1709 C C . GLU A 1 208 ? 40.080 -11.940 -47.164 1.00 96.50 208 GLU A C 1
ATOM 1711 O O . GLU A 1 208 ? 40.493 -11.887 -48.322 1.00 96.50 208 GLU A O 1
ATOM 1716 N N . LYS A 1 209 ? 40.520 -11.094 -46.224 1.00 97.19 209 LYS A N 1
ATOM 1717 C CA . LYS A 1 209 ? 41.523 -10.056 -46.497 1.00 97.19 209 LYS A CA 1
ATOM 1718 C C . LYS A 1 209 ? 42.826 -10.650 -47.042 1.00 97.19 209 LYS A C 1
ATOM 1720 O O . LYS A 1 209 ? 43.393 -10.098 -47.983 1.00 97.19 209 LYS A O 1
ATOM 1725 N N . GLN A 1 210 ? 43.302 -11.759 -46.473 1.00 96.94 210 GLN A N 1
ATOM 1726 C CA . GLN A 1 210 ? 44.498 -12.448 -46.971 1.00 96.94 210 GLN A CA 1
ATOM 1727 C C . GLN A 1 210 ? 44.290 -13.026 -48.374 1.00 96.94 210 GLN A C 1
ATOM 1729 O O . GLN A 1 210 ? 45.186 -12.910 -49.209 1.00 96.94 210 GLN A O 1
ATOM 1734 N N . ARG A 1 211 ? 43.117 -13.608 -48.658 1.00 96.50 211 ARG A N 1
ATOM 1735 C CA . ARG A 1 211 ? 42.771 -14.104 -50.000 1.00 96.50 211 ARG A CA 1
ATOM 1736 C C . ARG A 1 211 ? 42.786 -12.982 -51.030 1.00 96.50 211 ARG A C 1
ATOM 1738 O O . ARG A 1 211 ? 43.511 -13.094 -52.009 1.00 96.50 211 ARG A O 1
ATOM 1745 N N . LEU A 1 212 ? 42.094 -11.875 -50.755 1.00 96.25 212 LEU A N 1
ATOM 1746 C CA . LEU A 1 212 ? 42.065 -10.709 -51.642 1.00 96.25 212 LEU A CA 1
ATOM 1747 C C . LEU A 1 212 ? 43.468 -10.136 -51.885 1.00 96.25 212 LEU A C 1
ATOM 1749 O O . LEU A 1 212 ? 43.812 -9.803 -53.015 1.00 96.25 212 LEU A O 1
ATOM 1753 N N . ALA A 1 213 ? 44.300 -10.055 -50.842 1.00 95.31 213 ALA A N 1
ATOM 1754 C CA . ALA A 1 213 ? 45.686 -9.618 -50.986 1.00 95.31 213 ALA A CA 1
ATOM 1755 C C . ALA A 1 213 ? 46.508 -10.581 -51.860 1.00 95.31 213 ALA A C 1
ATOM 1757 O O . ALA A 1 213 ? 47.281 -10.136 -52.705 1.00 95.31 213 ALA A O 1
ATOM 1758 N N . SER A 1 214 ? 46.332 -11.896 -51.690 1.00 95.56 214 SER A N 1
ATOM 1759 C CA . SER A 1 214 ? 47.001 -12.886 -52.535 1.00 95.56 214 SER A CA 1
ATOM 1760 C C . SER A 1 214 ? 46.521 -12.836 -53.986 1.00 95.56 214 SER A C 1
ATOM 1762 O O . SER A 1 214 ? 47.346 -13.024 -54.878 1.00 95.56 214 SER A O 1
ATOM 1764 N N . ASP A 1 215 ? 45.229 -12.627 -54.229 1.00 95.12 215 ASP A N 1
ATOM 1765 C CA . ASP A 1 215 ? 44.663 -12.537 -55.578 1.00 95.12 215 ASP A CA 1
ATOM 1766 C C . ASP A 1 215 ? 45.179 -11.290 -56.300 1.00 95.12 215 ASP A C 1
ATOM 1768 O O . ASP A 1 215 ? 45.581 -11.378 -57.458 1.00 95.12 215 ASP A O 1
ATOM 1772 N N . LEU A 1 216 ? 45.285 -10.161 -55.589 1.00 94.50 216 LEU A N 1
ATOM 1773 C CA . LEU A 1 216 ? 45.885 -8.937 -56.119 1.00 94.50 216 LEU A CA 1
ATOM 1774 C C . LEU A 1 216 ? 47.349 -9.150 -56.530 1.00 94.50 216 LEU A C 1
ATOM 1776 O O . LEU A 1 216 ? 47.745 -8.737 -57.616 1.00 94.50 216 LEU A O 1
ATOM 1780 N N . LEU A 1 217 ? 48.147 -9.823 -55.694 1.00 92.19 217 LEU A N 1
ATOM 1781 C CA . LEU A 1 217 ? 49.542 -10.143 -56.025 1.00 92.19 217 LEU A CA 1
ATOM 1782 C C . LEU A 1 217 ? 49.644 -11.079 -57.237 1.00 92.19 217 LEU A C 1
ATOM 1784 O O . LEU A 1 217 ? 50.516 -10.903 -58.082 1.00 92.19 217 LEU A O 1
ATOM 1788 N N . ARG A 1 218 ? 48.750 -12.070 -57.346 1.00 91.44 218 ARG A N 1
ATOM 1789 C CA . ARG A 1 218 ? 48.690 -12.960 -58.516 1.00 91.44 218 ARG A CA 1
ATOM 1790 C C . ARG A 1 218 ? 48.322 -12.203 -59.786 1.00 91.44 218 ARG A C 1
ATOM 1792 O O . ARG A 1 218 ? 48.893 -12.499 -60.828 1.00 91.44 218 ARG A O 1
ATOM 1799 N N . GLN A 1 219 ? 47.403 -11.246 -59.696 1.00 89.94 219 GLN A N 1
ATOM 1800 C CA . GLN A 1 219 ? 47.026 -10.396 -60.818 1.00 89.94 219 GLN A CA 1
ATOM 1801 C C . GLN A 1 219 ? 48.197 -9.513 -61.262 1.00 89.94 219 GLN A C 1
ATOM 1803 O O . GLN A 1 219 ? 48.504 -9.493 -62.443 1.00 89.94 219 GLN A O 1
ATOM 1808 N N . GLN A 1 220 ? 48.912 -8.878 -60.328 1.00 89.56 220 GLN A N 1
ATOM 1809 C CA . GLN A 1 220 ? 50.113 -8.097 -60.652 1.00 89.56 220 GLN A CA 1
ATOM 1810 C C . GLN A 1 220 ? 51.181 -8.939 -61.356 1.00 89.56 220 GLN A C 1
ATOM 1812 O O . GLN A 1 220 ? 51.758 -8.489 -62.337 1.00 89.56 220 GLN A O 1
ATOM 1817 N N . LEU A 1 221 ? 51.410 -10.172 -60.892 1.00 86.06 221 LEU A N 1
ATOM 1818 C CA . LEU A 1 221 ? 52.328 -11.096 -61.559 1.00 86.06 221 LEU A CA 1
ATOM 1819 C C . LEU A 1 221 ? 51.835 -11.500 -62.955 1.00 86.06 221 LEU A C 1
ATOM 1821 O O . LEU A 1 221 ? 52.652 -11.667 -63.851 1.00 86.06 221 LEU A O 1
ATOM 1825 N N . ALA A 1 222 ? 50.531 -11.699 -63.156 1.00 82.31 222 ALA A N 1
ATOM 1826 C CA . ALA A 1 222 ? 49.981 -12.006 -64.477 1.00 82.31 222 ALA A CA 1
ATOM 1827 C C . ALA A 1 222 ? 50.135 -10.813 -65.435 1.00 82.31 222 ALA A C 1
ATOM 1829 O O . ALA A 1 222 ? 50.645 -10.993 -66.535 1.00 82.31 222 ALA A O 1
ATOM 1830 N N . ASP A 1 223 ? 49.806 -9.605 -64.973 1.00 78.31 223 ASP A N 1
ATOM 1831 C CA . ASP A 1 223 ? 49.939 -8.364 -65.741 1.00 78.31 223 ASP A CA 1
ATOM 1832 C C . ASP A 1 223 ? 51.414 -8.066 -66.096 1.00 78.31 223 ASP A C 1
ATOM 1834 O O . ASP A 1 223 ? 51.698 -7.590 -67.190 1.00 78.31 223 ASP A O 1
ATOM 1838 N N . GLU A 1 224 ? 52.372 -8.374 -65.211 1.00 72.69 224 GLU A N 1
ATOM 1839 C CA . GLU A 1 224 ? 53.816 -8.232 -65.475 1.00 72.69 224 GLU A CA 1
ATOM 1840 C C . GLU A 1 224 ? 54.316 -9.267 -66.503 1.00 72.69 224 GLU A C 1
ATOM 1842 O O . GLU A 1 224 ? 55.061 -8.919 -67.416 1.00 72.69 224 GLU A O 1
ATOM 1847 N N . ASN A 1 225 ? 53.838 -10.516 -66.431 1.00 63.66 225 ASN A N 1
ATOM 1848 C CA . ASN A 1 225 ? 54.177 -11.556 -67.413 1.00 63.66 225 ASN A CA 1
ATOM 1849 C C . ASN A 1 225 ? 53.512 -11.340 -68.791 1.00 63.66 225 ASN A C 1
ATOM 1851 O O . ASN A 1 225 ? 54.077 -11.759 -69.800 1.00 63.66 225 ASN A O 1
ATOM 1855 N N . ASP A 1 226 ? 52.344 -10.693 -68.856 1.00 58.56 226 ASP A N 1
ATOM 1856 C CA . ASP A 1 226 ? 51.685 -10.316 -70.115 1.00 58.56 226 ASP A CA 1
ATOM 1857 C C . ASP A 1 226 ? 52.366 -9.104 -70.789 1.00 58.56 226 ASP A C 1
ATOM 1859 O O . ASP A 1 226 ? 52.324 -8.981 -72.014 1.00 58.56 226 ASP A O 1
ATOM 1863 N N . VAL A 1 227 ? 53.053 -8.243 -70.023 1.00 54.31 227 VAL A N 1
ATOM 1864 C CA . VAL A 1 227 ? 53.873 -7.131 -70.552 1.00 54.31 227 VAL A CA 1
ATOM 1865 C C . VAL A 1 227 ? 55.201 -7.622 -71.150 1.00 54.31 227 VAL A C 1
ATOM 1867 O O . VAL A 1 227 ? 55.658 -7.056 -72.142 1.00 54.31 227 VAL A O 1
ATOM 1870 N N . ASP A 1 228 ? 55.773 -8.716 -70.641 1.00 48.66 228 ASP A N 1
ATOM 1871 C CA . ASP A 1 228 ? 56.978 -9.351 -71.210 1.00 48.66 228 ASP A CA 1
ATOM 1872 C C . ASP A 1 228 ? 56.679 -10.283 -72.412 1.00 48.66 228 ASP A C 1
ATOM 1874 O O . ASP A 1 228 ? 57.593 -10.781 -73.080 1.00 48.66 228 ASP A O 1
ATOM 1878 N N . GLY A 1 229 ? 55.399 -10.517 -72.730 1.00 48.03 229 GLY A N 1
ATOM 1879 C CA . GLY A 1 229 ? 54.949 -11.402 -73.810 1.00 48.03 229 GLY A CA 1
ATOM 1880 C C . GLY A 1 229 ? 54.968 -10.806 -75.225 1.00 48.03 229 GLY A C 1
ATOM 1881 O O . GLY A 1 229 ? 54.847 -11.566 -76.188 1.00 48.03 229 GLY A O 1
ATOM 1882 N N . ASP A 1 230 ? 55.148 -9.488 -75.384 1.00 43.22 230 ASP A N 1
ATOM 1883 C CA . ASP A 1 230 ? 55.023 -8.802 -76.688 1.00 43.22 230 ASP A CA 1
ATOM 1884 C C . ASP A 1 230 ? 56.370 -8.381 -77.326 1.00 43.22 230 ASP A C 1
ATOM 1886 O O . ASP A 1 230 ? 56.402 -7.703 -78.354 1.00 43.22 230 ASP A O 1
ATOM 1890 N N . GLU A 1 231 ? 57.510 -8.843 -76.788 1.00 44.91 231 GLU A N 1
ATOM 1891 C CA . GLU A 1 231 ? 58.851 -8.585 -77.352 1.00 44.91 231 GLU A CA 1
ATOM 1892 C C . GLU A 1 231 ? 59.652 -9.845 -77.743 1.00 44.91 231 GLU A C 1
ATOM 1894 O O . GLU A 1 231 ? 60.878 -9.845 -77.705 1.00 44.91 231 GLU A O 1
ATOM 1899 N N . THR A 1 232 ? 59.028 -10.933 -78.212 1.00 46.91 232 THR A N 1
ATOM 1900 C CA . THR A 1 232 ? 59.789 -12.002 -78.915 1.00 46.91 232 THR A CA 1
ATOM 1901 C C . THR A 1 232 ? 59.058 -12.588 -80.128 1.00 46.91 232 THR A C 1
ATOM 1903 O O . THR A 1 232 ? 58.915 -13.795 -80.294 1.00 46.91 232 THR A O 1
ATOM 1906 N N . GLY A 1 233 ? 58.627 -11.718 -81.046 1.00 45.38 233 GLY A N 1
ATOM 1907 C CA . GLY A 1 233 ? 57.904 -12.099 -82.266 1.00 45.38 233 GLY A CA 1
ATOM 1908 C C . GLY A 1 233 ? 58.533 -11.642 -83.587 1.00 45.38 233 GLY A C 1
ATOM 1909 O O . GLY A 1 233 ? 57.800 -11.176 -84.451 1.00 45.38 233 GLY A O 1
ATOM 1910 N N . LYS A 1 234 ? 59.862 -11.710 -83.763 1.00 48.19 234 LYS A N 1
ATOM 1911 C CA . LYS A 1 234 ? 60.577 -11.590 -85.065 1.00 48.19 234 LYS A CA 1
ATOM 1912 C C . LYS A 1 234 ? 62.061 -11.891 -84.821 1.00 48.19 234 LYS A C 1
ATOM 1914 O O . LYS A 1 234 ? 62.784 -11.076 -84.270 1.00 48.19 234 LYS A O 1
ATOM 1919 N N . THR A 1 235 ? 62.582 -13.066 -85.145 1.00 48.16 235 THR A N 1
ATOM 1920 C CA . THR A 1 235 ? 63.180 -13.344 -86.458 1.00 48.16 235 THR A CA 1
ATOM 1921 C C . THR A 1 235 ? 63.715 -14.779 -86.438 1.00 48.16 235 THR A C 1
ATOM 1923 O O . THR A 1 235 ? 64.543 -15.123 -85.604 1.00 48.16 235 THR A O 1
ATOM 1926 N N . ALA A 1 236 ? 63.276 -15.620 -87.369 1.00 41.19 236 ALA A N 1
ATOM 1927 C CA . ALA A 1 236 ? 64.036 -16.792 -87.803 1.00 41.19 236 ALA A CA 1
ATOM 1928 C C . ALA A 1 236 ? 63.548 -17.178 -89.199 1.00 41.19 236 ALA A C 1
ATOM 1930 O O . ALA A 1 236 ? 62.808 -18.139 -89.398 1.00 41.19 236 ALA A O 1
ATOM 1931 N N . ASP A 1 237 ? 63.948 -16.353 -90.159 1.00 46.09 237 ASP A N 1
ATOM 1932 C CA . ASP A 1 237 ? 63.895 -16.659 -91.578 1.00 46.09 237 ASP A CA 1
ATOM 1933 C C . ASP A 1 237 ? 64.827 -17.860 -91.830 1.00 46.09 237 ASP A C 1
ATOM 1935 O O . ASP A 1 237 ? 66.043 -17.770 -91.649 1.00 46.09 237 ASP A O 1
ATOM 1939 N N . LYS A 1 238 ? 64.265 -19.025 -92.166 1.00 48.91 238 LYS A N 1
ATOM 1940 C CA . LYS A 1 238 ? 65.029 -20.157 -92.703 1.00 48.91 238 LYS A CA 1
ATOM 1941 C C . LYS A 1 238 ? 64.653 -20.319 -94.164 1.00 48.91 238 LYS A C 1
ATOM 1943 O O . LYS A 1 238 ? 63.725 -21.044 -94.520 1.00 48.91 238 LYS A O 1
ATOM 1948 N N . GLN A 1 239 ? 65.423 -19.618 -94.992 1.00 41.81 239 GLN A N 1
ATOM 1949 C CA . GLN A 1 239 ? 65.534 -19.836 -96.425 1.00 41.81 239 GLN A CA 1
ATOM 1950 C C . GLN A 1 239 ? 65.709 -21.329 -96.721 1.00 41.81 239 GLN A C 1
ATOM 1952 O O . GLN A 1 239 ? 66.688 -21.960 -96.325 1.00 41.81 239 GLN A O 1
ATOM 1957 N N . SER A 1 240 ? 64.749 -21.877 -97.459 1.00 43.91 240 SER A N 1
ATOM 1958 C CA . SER A 1 240 ? 64.915 -23.132 -98.180 1.00 43.91 240 SER A CA 1
ATOM 1959 C C . SER A 1 240 ? 65.791 -22.859 -99.400 1.00 43.91 240 SER A C 1
ATOM 1961 O O . SER A 1 240 ? 65.380 -22.127 -100.297 1.00 43.91 240 SER A O 1
ATOM 1963 N N . PHE A 1 241 ? 66.988 -23.443 -99.444 1.00 38.09 241 PHE A N 1
ATOM 1964 C CA . PHE A 1 241 ? 67.795 -23.511 -100.659 1.00 38.09 241 PHE A CA 1
ATOM 1965 C C . PHE A 1 241 ? 67.829 -24.967 -101.129 1.00 38.09 241 PHE A C 1
ATOM 1967 O O . PHE A 1 241 ? 68.435 -25.826 -100.494 1.00 38.09 241 PHE A O 1
ATOM 1974 N N . SER A 1 242 ? 67.114 -25.236 -102.222 1.00 41.47 242 SER A N 1
ATOM 1975 C CA . SER A 1 242 ? 67.249 -26.462 -103.011 1.00 41.47 242 SER A CA 1
ATOM 1976 C C . SER A 1 242 ? 68.476 -26.337 -103.904 1.00 41.47 242 SER A C 1
ATOM 1978 O O . SER A 1 242 ? 68.578 -25.361 -104.646 1.00 41.47 242 SER A O 1
ATOM 1980 N N . ILE A 1 243 ? 69.361 -27.331 -103.886 1.00 43.56 243 ILE A N 1
ATOM 1981 C CA . ILE A 1 243 ? 70.309 -27.593 -104.974 1.00 43.56 243 ILE A CA 1
ATOM 1982 C C . ILE A 1 243 ? 70.327 -29.109 -105.208 1.00 43.56 243 ILE A C 1
ATOM 1984 O O . ILE A 1 243 ? 70.251 -29.877 -104.251 1.00 43.56 243 ILE A O 1
ATOM 1988 N N . TRP A 1 244 ? 70.331 -29.445 -106.499 1.00 47.91 244 TRP A N 1
ATOM 1989 C CA . TRP A 1 244 ? 70.358 -30.755 -107.156 1.00 47.91 244 TRP A CA 1
ATOM 1990 C C . TRP A 1 244 ? 71.212 -31.843 -106.501 1.00 47.91 244 TRP A C 1
ATOM 1992 O O . TRP A 1 244 ? 72.345 -31.527 -106.073 1.00 47.91 244 TRP A O 1
#

Radius of gyration: 46.27 Å; Cα contacts (8 Å, |Δi|>4): 69; chains: 1; bounding box: 150×46×150 Å

Sequence (244 aa):
MATRFPLEMIEEEPEEEELEEDEPEEWQTTADPAVIKHRRISVKSAHTKSLNQALLATRAGEDVEKVKLLRAIIVREYEALKEIHTRYMELAKLNQEDGDKEYKWAYEVTEKQRKALKDVQKYLNPHLPKPEGSVRSSASSRSSTREKLQEAERLQKETELKIQQQRAEATERAAEEERMHQLETARKAEEKRIEAARQDRQLQMELEKQRLASDLLRQQLADENDVDGDETGKTADKQSFSIW

Nearest PDB structures (foldseek):
  4tql-assembly1_A  TM=4.620E-01  e=1.635E+00  synthetic construct
  4tql-assembly2_B  TM=4.322E-01  e=2.755E+00  synthetic construct

Foldseek 3Di:
DDDDDDPDPPPPDPPPPPPPPPDPDPLRPDLDLVVLVVVLVVLLVVLVVLLVVLLVCLVVVHDLVVNVVSLVVNVVSLVVSVVSLVSSLVRVPDDPVVNVVSVVVNVVSVVSSVVSNVSSCVSNVVVPDDPPPPDPDPPPDPPVVVVVVVVVVVVVVVVVVVVVVVVVVVVVVVVVVVVVVVVVVVVVVVVVVVVVVVVVVVVVVVVVVVVVVVVVVVVVVVVVVVVVVPPPDDDDDDDDDDDD

Solvent-accessible surface area (backbone atoms only — not comparable to full-atom values): 14411 Å² total; per-residue (Å²): 133,90,83,85,77,79,83,75,77,79,76,76,70,75,80,76,77,76,73,76,71,80,72,75,54,68,66,78,72,55,79,55,38,66,60,25,48,51,51,34,52,52,41,47,50,53,29,51,51,43,46,52,49,34,55,49,38,54,73,70,65,52,60,69,68,59,47,51,52,35,52,52,50,35,50,52,38,46,52,54,34,48,55,42,47,53,53,28,62,72,57,52,70,60,55,70,70,59,42,52,52,50,52,51,52,53,49,55,51,51,51,53,50,54,52,49,52,52,56,47,46,64,64,46,56,84,73,50,82,73,68,91,78,75,70,91,67,97,63,93,74,72,60,64,59,56,54,52,50,53,50,51,52,52,52,50,53,52,52,52,51,52,52,51,51,54,50,52,53,51,53,50,51,53,53,50,52,50,50,52,50,51,52,52,53,52,49,56,53,51,53,52,52,55,51,52,52,52,53,52,53,50,53,50,52,53,51,49,52,51,49,55,54,52,50,50,54,51,47,53,53,49,57,54,55,58,65,67,63,78,79,81,88,84,86,82,89,75,82,85,80,88,77,135

Secondary structure (DSSP, 8-state):
----------------------PPPHHHH---HHHHHHHHHHHHHHHHHHHHHHHHHHHHT--HHHHHHHHHHHHHHHHHHHHHHHHHHHHS---HHHHHHHHHHHHHHHHHHHHHHHHHHHHHGGGSPPPTT------TTTHHHHHHHHHHHHHHHHHHHHHHHHHHHHHHHHHHHHHHHHHHHHHHHHHHHHHHHHHHHHHHHHHHHHHHHHHHHHHHHHHHHHHGGGS-------------

Mean predicted aligned error: 20.07 Å